Protein AF-A0A225WE21-F1 (afdb_monomer_lite)

pLDDT: mean 71.54, std 22.04, range [28.12, 95.38]

InterPro domains:
  IPR009769 Protein ENHANCED DISEASE RESISTANCE 2, C-terminal [PF07059] (87-181)
  IPR045096 Protein ENHANCED DISEASE RESISTANCE 2-like [PTHR12136] (60-180)

Foldseek 3Di:
DWDWDFDDPDPPFDDDDPDGDPPDDDDTDTDIDDPVLVVVPDDDDDDDDDDDDDPDDDPPPPPDPPPDAPQCVQLPVPDDPVVCSVDADDFQQPPWAQDPCCVPPVDTHGPHGDQWHWNDKDKDFDPDLVVLVVVVVVLVPDVSRPVVVCCVPPVQWDKDKDWAFDPDPRRMTIITITIGHGRPPPD

Organism: NCBI:txid4795

Radius of gyration: 20.53 Å; chains: 1; bounding box: 42×53×51 Å

Secondary structure (DSSP, 8-state):
----EE---STT---BTTB---SS-----EEPPPHHHHHTTS-----PPP----------------PPPTTTT-TT--S-HHHHHTS----STT-EEE-TTHHHH--EEE--S-SSEEEEEEEEE-SSTGGGGGHHHHHHHSTT-HHHHHHHH-TT-EEEEEEEE-SSTT-EEEEEEEEEPPPP---

Sequence (187 aa):
MSSSVELCRRKSCTRLDLEWSCGLSHAMEINTVTVEDLDEYIEPDTKPEASSDVWGASITSEADTVASSEFDDAPFAVHSPEIRSMWTEPDSSDVHVRGKTYMEDQLKVPAGKTIGKLLHVDLWKFETAEERHHIAMKEETRPHSVLVYCREKFPDSRVFIVNIEMPNADNLSIVIYWLLPPAPNSQ

Structure (mmCIF, N/CA/C/O backbone):
data_AF-A0A225WE21-F1
#
_entry.id   AF-A0A225WE21-F1
#
loop_
_atom_site.group_PDB
_atom_site.id
_atom_site.type_symbol
_atom_site.label_atom_id
_atom_site.label_alt_id
_atom_site.label_comp_id
_atom_site.label_asym_id
_atom_site.label_entity_id
_atom_site.label_seq_id
_atom_site.pdbx_PDB_ins_code
_atom_site.Cartn_x
_atom_site.Cartn_y
_atom_site.Cartn_z
_atom_site.occupancy
_atom_site.B_iso_or_equiv
_atom_site.auth_seq_id
_atom_site.auth_comp_id
_atom_site.auth_asym_id
_atom_site.auth_atom_id
_atom_site.pdbx_PDB_model_num
ATOM 1 N N . MET A 1 1 ? 4.545 10.118 28.535 1.00 36.91 1 MET A N 1
ATOM 2 C CA . MET A 1 1 ? 5.892 10.524 28.071 1.00 36.91 1 MET A CA 1
ATOM 3 C C . MET A 1 1 ? 5.737 10.998 26.637 1.00 36.91 1 MET A C 1
ATOM 5 O O . MET A 1 1 ? 5.425 10.177 25.790 1.00 36.91 1 MET A O 1
ATOM 9 N N . SER A 1 2 ? 5.834 12.306 26.390 1.00 34.28 2 SER A N 1
ATOM 10 C CA . SER A 1 2 ? 5.729 12.876 25.039 1.00 34.28 2 SER A CA 1
ATOM 11 C C . SER A 1 2 ? 7.035 12.616 24.289 1.00 34.28 2 SER A C 1
ATOM 13 O O . SER A 1 2 ? 8.098 13.006 24.774 1.00 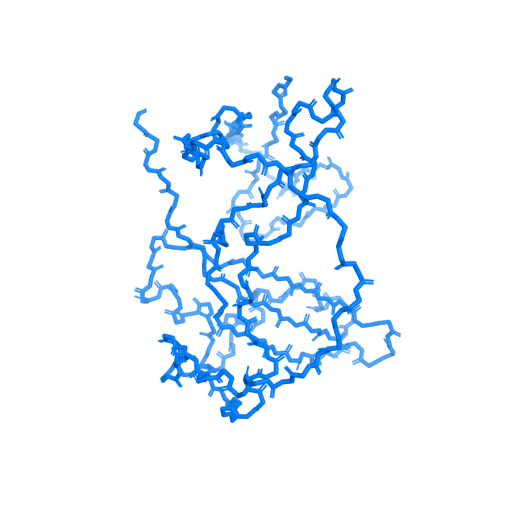34.28 2 SER A O 1
ATOM 15 N N . SER A 1 3 ? 6.977 11.917 23.154 1.00 40.25 3 SER A N 1
ATOM 16 C CA . SER A 1 3 ? 8.111 11.817 22.234 1.00 40.25 3 SER A CA 1
ATOM 17 C C . SER A 1 3 ? 7.885 12.785 21.077 1.00 40.25 3 SER A C 1
ATOM 19 O O . SER A 1 3 ? 7.127 12.497 20.153 1.00 40.25 3 SER A O 1
ATOM 21 N N . SER A 1 4 ? 8.533 13.944 21.130 1.00 39.69 4 SER A N 1
ATOM 22 C CA . SER A 1 4 ? 8.581 14.883 20.012 1.00 39.69 4 SER A CA 1
ATOM 23 C C . SER A 1 4 ? 9.584 14.382 18.973 1.00 39.69 4 SER A C 1
ATOM 25 O O . SER A 1 4 ? 10.764 14.222 19.289 1.00 39.69 4 SER A O 1
ATOM 27 N N . VAL A 1 5 ? 9.131 14.139 17.743 1.00 49.62 5 VAL A N 1
ATOM 28 C CA . VAL A 1 5 ? 10.009 13.822 16.609 1.00 49.62 5 VAL A CA 1
ATOM 29 C C . VAL A 1 5 ? 9.910 14.960 15.606 1.00 49.62 5 VAL A C 1
ATOM 31 O O . VAL A 1 5 ? 8.837 15.242 15.077 1.00 49.62 5 VAL A O 1
ATOM 34 N N . GLU A 1 6 ? 11.030 15.624 15.343 1.00 43.19 6 GLU A N 1
ATOM 35 C CA . GLU A 1 6 ? 11.093 16.681 14.340 1.00 43.19 6 GLU A CA 1
ATOM 36 C C . GLU A 1 6 ? 11.097 16.058 12.937 1.00 43.19 6 GLU A C 1
ATOM 38 O O . GLU A 1 6 ? 12.008 15.316 12.568 1.00 43.19 6 GLU A O 1
ATOM 43 N N . LEU A 1 7 ? 10.047 16.324 12.157 1.00 49.75 7 LEU A N 1
ATOM 44 C CA . LEU A 1 7 ? 9.828 15.725 10.839 1.00 49.75 7 LEU A CA 1
ATOM 45 C C . LEU A 1 7 ? 10.030 16.770 9.738 1.00 49.75 7 LEU A C 1
ATOM 47 O O . LEU A 1 7 ? 9.295 17.754 9.653 1.00 49.75 7 LEU A O 1
ATOM 51 N N . CYS A 1 8 ? 10.988 16.535 8.839 1.00 49.03 8 CYS A N 1
ATOM 52 C CA . CYS A 1 8 ? 11.200 17.393 7.673 1.00 49.03 8 CYS A CA 1
ATOM 53 C C . CYS A 1 8 ? 10.268 16.978 6.517 1.00 49.03 8 CYS A C 1
ATOM 55 O O . CYS A 1 8 ? 10.362 15.867 6.002 1.00 49.03 8 CYS A O 1
ATOM 57 N N . ARG A 1 9 ? 9.375 17.877 6.070 1.00 54.66 9 ARG A N 1
ATOM 58 C CA . ARG A 1 9 ? 8.343 17.601 5.041 1.00 54.66 9 ARG A CA 1
ATOM 59 C C . ARG A 1 9 ? 8.803 17.752 3.578 1.00 54.66 9 ARG A C 1
ATOM 61 O O . ARG A 1 9 ? 7.965 17.807 2.678 1.00 54.66 9 ARG A O 1
ATOM 68 N N . ARG A 1 10 ? 10.105 17.854 3.289 1.00 51.31 10 ARG A N 1
ATOM 69 C CA . ARG A 1 10 ? 10.584 17.972 1.896 1.00 51.31 10 ARG A CA 1
ATOM 70 C C . ARG A 1 10 ? 10.813 16.608 1.248 1.00 51.31 10 ARG A C 1
ATOM 72 O O . ARG A 1 10 ? 11.333 15.690 1.869 1.00 51.31 10 ARG A O 1
ATOM 79 N N . LYS A 1 11 ? 10.507 16.539 -0.053 1.00 50.38 11 LYS A N 1
ATOM 80 C CA . LYS A 1 11 ? 10.577 15.353 -0.931 1.00 50.38 11 LYS A CA 1
ATOM 81 C C . LYS A 1 11 ? 11.967 14.695 -1.055 1.00 50.38 11 LYS A C 1
ATOM 83 O O . LYS A 1 11 ? 12.080 13.672 -1.712 1.00 50.38 11 LYS A O 1
ATOM 88 N N . SER A 1 12 ? 13.012 15.277 -0.463 1.00 47.31 12 SER A N 1
ATOM 89 C CA . SER A 1 12 ? 14.409 14.829 -0.562 1.00 47.31 12 SER A CA 1
ATOM 90 C C . SER A 1 12 ? 15.020 14.386 0.773 1.00 47.31 12 SER A C 1
ATOM 92 O O . SER A 1 12 ? 16.231 14.203 0.845 1.00 47.31 12 SER A O 1
ATOM 94 N N . CYS A 1 13 ? 14.232 14.274 1.849 1.00 49.50 13 CYS A N 1
ATOM 95 C CA . CYS A 1 13 ? 14.758 13.851 3.146 1.00 49.50 13 CYS A CA 1
ATOM 96 C C . CYS A 1 13 ? 14.811 12.321 3.239 1.00 49.50 13 CYS A C 1
ATOM 98 O O . CYS A 1 13 ? 13.784 11.665 3.393 1.00 49.50 13 CYS A O 1
ATOM 100 N N . THR A 1 14 ? 16.016 11.759 3.180 1.00 50.22 14 THR A N 1
ATOM 101 C CA . THR A 1 14 ? 16.295 10.367 3.549 1.00 50.22 14 THR A CA 1
ATOM 102 C C . THR A 1 14 ? 16.849 10.320 4.967 1.00 50.22 14 THR A C 1
ATOM 104 O O . THR A 1 14 ? 17.736 11.098 5.314 1.00 50.22 14 THR A O 1
ATOM 107 N N . ARG A 1 15 ? 16.343 9.398 5.790 1.00 42.62 15 ARG A N 1
ATOM 108 C CA . ARG A 1 15 ? 16.865 9.133 7.135 1.00 42.62 15 ARG A CA 1
ATOM 109 C C . ARG A 1 15 ? 18.229 8.453 7.011 1.00 42.62 15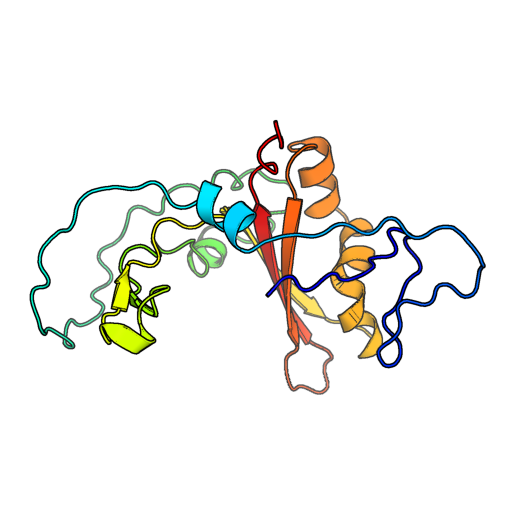 ARG A C 1
ATOM 111 O O . ARG A 1 15 ? 18.289 7.246 6.801 1.00 42.62 15 ARG A O 1
ATOM 118 N N . LEU A 1 16 ? 19.299 9.226 7.143 1.00 43.72 16 LEU A N 1
ATOM 119 C CA . LEU A 1 16 ? 20.644 8.703 7.350 1.00 43.72 16 LEU A CA 1
ATOM 120 C C . LEU A 1 16 ? 20.978 8.881 8.834 1.00 43.72 16 LEU A C 1
ATOM 122 O O . LEU A 1 16 ? 20.965 9.992 9.349 1.00 43.72 16 LEU A O 1
ATOM 126 N N . ASP A 1 17 ? 21.178 7.759 9.521 1.00 43.28 17 ASP A N 1
ATOM 127 C CA . ASP A 1 17 ? 21.849 7.657 10.820 1.00 43.28 17 ASP A CA 1
ATOM 128 C C . ASP A 1 17 ? 21.366 8.610 11.929 1.00 43.28 17 ASP A C 1
ATOM 130 O O . ASP A 1 17 ? 22.119 9.405 12.478 1.00 43.28 17 ASP A O 1
ATOM 134 N N . LEU A 1 18 ? 20.097 8.439 12.322 1.00 45.53 18 LEU A N 1
ATOM 135 C CA . LEU A 1 18 ? 19.482 9.001 13.541 1.00 45.53 18 LEU A CA 1
ATOM 136 C C . LEU A 1 18 ? 19.263 10.526 13.590 1.00 45.53 18 LEU A C 1
ATOM 138 O O . LEU A 1 18 ? 18.670 10.988 14.561 1.00 45.53 18 LEU A O 1
ATOM 142 N N . GLU A 1 19 ? 19.573 11.282 12.535 1.00 48.50 19 GLU A N 1
ATOM 143 C CA . GLU A 1 19 ? 19.219 12.706 12.436 1.00 48.50 19 GLU A CA 1
ATOM 144 C C . GLU A 1 19 ? 18.474 13.022 11.126 1.00 48.50 19 GLU A C 1
ATOM 146 O O . GLU A 1 19 ? 18.868 12.619 10.030 1.00 48.50 19 GLU A O 1
ATOM 151 N N . TRP A 1 20 ? 17.357 13.752 11.225 1.00 48.34 20 TRP A N 1
ATOM 152 C CA . TRP A 1 20 ? 16.617 14.246 10.060 1.00 48.34 20 TRP A CA 1
ATOM 153 C C . TRP A 1 20 ? 17.356 15.450 9.475 1.00 48.34 20 TRP A C 1
ATOM 155 O O . TRP A 1 20 ? 17.125 16.588 9.870 1.00 48.34 20 TRP A O 1
ATOM 165 N N . SER A 1 21 ? 18.254 15.208 8.524 1.00 49.78 21 SER A N 1
ATOM 166 C CA . SER A 1 21 ? 19.031 16.264 7.876 1.00 49.78 21 SER A CA 1
ATOM 167 C C . SER A 1 21 ? 18.680 16.380 6.394 1.00 49.78 21 SER A C 1
ATOM 169 O O . SER A 1 21 ? 18.758 15.414 5.641 1.00 49.78 21 SER A O 1
ATOM 171 N N . CYS A 1 22 ? 18.318 17.592 5.960 1.00 53.09 22 CYS A N 1
ATOM 172 C CA . CYS A 1 22 ? 18.269 17.973 4.541 1.00 53.09 22 CYS A CA 1
ATOM 173 C C . CYS A 1 22 ? 19.460 18.864 4.129 1.0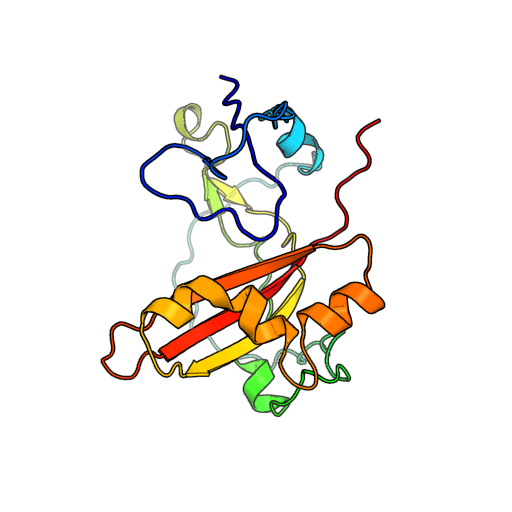0 53.09 22 CYS A C 1
ATOM 175 O O . CYS A 1 22 ? 19.448 19.447 3.046 1.00 53.09 22 CYS A O 1
ATOM 177 N N . GLY A 1 23 ? 20.469 19.011 5.001 1.00 53.12 23 GLY A N 1
ATOM 178 C CA . GLY A 1 23 ? 21.687 19.785 4.731 1.00 53.12 23 GLY A CA 1
ATOM 179 C C . GLY A 1 23 ? 21.526 21.312 4.627 1.00 53.12 23 GLY A C 1
ATOM 180 O O . GLY A 1 23 ? 22.465 21.978 4.202 1.00 53.12 23 GLY A O 1
ATOM 181 N N . LEU A 1 24 ? 20.377 21.893 4.998 1.00 47.78 24 LEU A N 1
ATOM 182 C CA . LEU A 1 24 ? 20.106 23.339 4.905 1.00 47.78 24 LEU A CA 1
ATOM 183 C C . LEU A 1 24 ? 19.495 23.891 6.205 1.00 47.78 24 LEU A C 1
ATOM 185 O O . LEU A 1 24 ? 18.532 23.325 6.724 1.00 47.78 24 LEU A O 1
ATOM 189 N N . SER A 1 25 ? 19.993 25.032 6.699 1.00 45.38 25 SER A N 1
ATOM 190 C CA . SER A 1 25 ? 19.481 25.682 7.916 1.00 45.38 25 SER A CA 1
ATOM 191 C C . SER A 1 25 ? 18.115 26.334 7.672 1.00 45.38 25 SER A C 1
ATOM 193 O O . SER A 1 25 ? 18.026 27.375 7.018 1.00 45.38 25 SER A O 1
ATOM 195 N N . HIS A 1 26 ? 17.051 25.736 8.204 1.00 53.81 26 HIS A N 1
ATOM 196 C CA . HIS A 1 26 ? 15.703 26.306 8.238 1.00 53.81 26 HIS A CA 1
ATOM 197 C C . HIS A 1 26 ? 14.976 25.873 9.519 1.00 53.81 26 HIS A C 1
ATOM 199 O O . HIS A 1 26 ? 15.379 24.905 10.159 1.00 53.81 26 HIS A O 1
ATOM 205 N N . ALA A 1 27 ? 13.935 26.614 9.907 1.00 46.16 27 ALA A N 1
ATOM 206 C CA . ALA A 1 27 ? 13.157 26.317 11.106 1.00 46.16 27 ALA A CA 1
ATOM 207 C C . ALA A 1 27 ? 12.345 25.026 10.912 1.00 46.16 27 ALA A C 1
ATOM 209 O O . ALA A 1 27 ? 11.574 24.914 9.958 1.00 46.16 27 ALA A O 1
ATOM 210 N N . MET A 1 28 ? 12.551 24.058 11.805 1.00 44.84 28 MET A N 1
ATOM 211 C CA . MET A 1 28 ? 11.799 22.807 11.858 1.00 44.84 28 MET A CA 1
ATOM 212 C C . MET A 1 28 ? 10.513 23.038 12.659 1.00 44.84 28 MET A C 1
ATOM 214 O O . MET A 1 28 ? 10.554 23.591 13.756 1.00 44.84 28 MET A O 1
ATOM 218 N N . GLU A 1 29 ? 9.366 22.645 12.107 1.00 49.88 29 GLU A N 1
ATOM 219 C CA . GLU A 1 29 ? 8.102 22.649 12.848 1.00 49.88 29 GLU A CA 1
ATOM 220 C C . GLU A 1 29 ? 7.982 21.348 13.645 1.00 49.88 29 GLU A C 1
ATOM 222 O O . GLU A 1 29 ? 7.913 20.249 13.086 1.00 49.88 29 GLU A O 1
ATOM 227 N N . ILE A 1 30 ? 7.976 21.484 14.969 1.00 44.12 30 ILE A N 1
ATOM 228 C CA . ILE A 1 30 ? 7.829 20.380 15.914 1.00 44.12 30 ILE A CA 1
ATOM 229 C C . ILE A 1 30 ? 6.339 20.051 16.009 1.00 44.12 30 ILE A C 1
ATOM 231 O O . ILE A 1 30 ? 5.576 20.813 16.595 1.00 44.12 30 ILE A O 1
ATOM 235 N N . ASN A 1 31 ? 5.927 18.911 15.455 1.00 46.22 31 ASN A N 1
ATOM 236 C CA . ASN A 1 31 ? 4.598 18.359 15.706 1.00 46.22 31 ASN A CA 1
ATOM 237 C C . ASN A 1 31 ? 4.711 17.267 16.770 1.00 46.22 31 ASN A C 1
ATOM 239 O O . ASN A 1 31 ? 5.396 16.262 16.577 1.00 46.22 31 ASN A O 1
ATOM 243 N N . THR A 1 32 ? 4.046 17.471 17.900 1.00 44.53 32 THR A N 1
ATOM 244 C CA . THR A 1 32 ? 3.896 16.468 18.954 1.00 44.53 32 THR A CA 1
ATOM 245 C C . THR A 1 32 ? 2.594 15.717 18.732 1.00 44.53 32 THR A C 1
ATOM 247 O O . THR A 1 32 ? 1.542 16.339 18.764 1.00 44.53 32 THR A O 1
ATOM 250 N N . VAL A 1 33 ? 2.676 14.404 18.514 1.00 40.19 33 VAL A N 1
ATOM 251 C CA . VAL A 1 33 ? 1.522 13.499 18.605 1.00 40.19 33 VAL A CA 1
ATOM 252 C C . VAL A 1 33 ? 1.567 12.889 19.998 1.00 40.19 33 VAL A C 1
ATOM 254 O O . VAL A 1 33 ? 2.566 12.249 20.349 1.00 40.19 33 VAL A O 1
ATOM 257 N N . THR A 1 34 ? 0.551 13.133 20.818 1.00 45.88 34 THR A N 1
ATOM 258 C CA . THR A 1 34 ? 0.466 12.541 22.154 1.00 45.88 34 THR A CA 1
ATOM 259 C C . THR A 1 34 ? -0.343 11.248 22.120 1.00 45.88 34 THR A C 1
ATOM 261 O O . THR A 1 34 ? -1.023 10.922 21.150 1.00 45.88 34 THR A O 1
ATOM 264 N N . VAL A 1 35 ? -0.238 10.460 23.191 1.00 49.72 35 VAL A N 1
ATOM 265 C CA . VAL A 1 35 ? -1.073 9.262 23.361 1.00 49.72 35 VAL A CA 1
ATOM 266 C C . VAL A 1 35 ? -2.552 9.653 23.461 1.00 49.72 35 VAL A C 1
ATOM 268 O O . VAL A 1 35 ? -3.401 8.874 23.056 1.00 49.72 35 VAL A O 1
ATOM 271 N N . GLU A 1 36 ? -2.863 10.871 23.917 1.00 53.25 36 GLU A N 1
ATOM 272 C CA . GLU A 1 36 ? -4.239 11.371 23.971 1.00 53.25 36 GLU A CA 1
ATOM 273 C C . GLU A 1 36 ? -4.843 11.579 22.567 1.00 53.25 36 GLU A C 1
ATOM 275 O O . GLU A 1 36 ? -6.025 11.306 22.380 1.00 53.25 36 GLU A O 1
ATOM 280 N N . ASP A 1 37 ? -4.037 11.944 21.561 1.00 52.06 37 ASP A N 1
ATOM 281 C CA . ASP A 1 37 ? -4.492 12.104 20.164 1.00 52.06 37 ASP A CA 1
ATOM 282 C C . ASP A 1 37 ? -4.875 10.762 19.501 1.00 52.06 37 ASP A C 1
ATOM 284 O O . ASP A 1 37 ? -5.621 10.716 18.523 1.00 52.06 37 ASP A O 1
ATOM 288 N N . LEU A 1 38 ? -4.350 9.644 20.016 1.00 50.78 38 LEU A N 1
ATOM 289 C CA . LEU A 1 38 ? -4.712 8.289 19.577 1.00 50.78 38 LEU A CA 1
ATOM 290 C C . LEU A 1 38 ? -5.998 7.790 20.252 1.00 50.78 38 LEU A C 1
ATOM 292 O O . LEU A 1 38 ? -6.652 6.883 19.736 1.00 50.78 38 LEU A O 1
ATOM 296 N N . ASP A 1 39 ? -6.362 8.380 21.390 1.00 49.81 39 ASP A N 1
ATOM 297 C CA . ASP A 1 39 ? -7.508 7.976 22.204 1.00 49.81 39 ASP A CA 1
ATOM 298 C C . ASP A 1 39 ? -8.832 8.508 21.647 1.00 49.81 39 ASP A C 1
ATOM 300 O O . ASP A 1 39 ? -9.872 7.902 21.893 1.00 49.81 39 ASP A O 1
ATOM 304 N N . GLU A 1 40 ? -8.786 9.562 20.825 1.00 56.25 40 GLU A N 1
ATOM 305 C CA . GLU A 1 40 ? -9.937 10.105 20.086 1.00 56.25 40 GLU A CA 1
ATOM 306 C C . GLU A 1 40 ? -10.576 9.071 19.136 1.00 56.25 40 GLU A C 1
ATOM 308 O O . GLU A 1 40 ? -11.770 9.134 18.856 1.00 56.25 40 GLU A O 1
ATOM 313 N N . TYR A 1 41 ? -9.812 8.074 18.681 1.00 51.22 41 TYR A N 1
ATOM 314 C CA . TYR A 1 41 ? -10.287 7.045 17.747 1.00 51.22 41 TYR A CA 1
ATOM 315 C C . TYR A 1 41 ? -10.888 5.807 18.414 1.00 51.22 41 TYR A C 1
ATOM 317 O O . TYR A 1 41 ? -11.369 4.908 17.721 1.00 51.22 41 TYR A O 1
ATOM 325 N N . ILE A 1 42 ? -10.828 5.714 19.742 1.00 49.06 42 ILE A N 1
ATOM 326 C CA . ILE A 1 42 ? -11.374 4.577 20.478 1.00 49.06 42 ILE A CA 1
ATOM 327 C C . ILE A 1 42 ? -12.742 5.004 21.001 1.00 49.06 42 ILE A C 1
ATOM 329 O O . ILE A 1 42 ? -12.843 5.632 22.054 1.00 49.06 42 ILE A O 1
ATOM 333 N N . GLU A 1 43 ? -13.804 4.671 20.261 1.00 51.44 43 GLU A N 1
ATOM 334 C CA . GLU A 1 43 ? -15.158 4.864 20.777 1.00 51.44 43 GLU A CA 1
ATOM 335 C C . GLU A 1 43 ? -15.344 4.047 22.068 1.00 51.44 43 GLU A C 1
ATOM 337 O O . GLU A 1 43 ? -14.964 2.870 22.125 1.00 51.44 43 GLU A O 1
ATOM 342 N N . PRO A 1 44 ? -15.908 4.644 23.130 1.00 49.12 44 PRO A N 1
ATOM 343 C CA . PRO A 1 44 ? -16.179 3.915 24.349 1.00 49.12 44 PRO A CA 1
ATOM 344 C C . PRO A 1 44 ? -17.499 3.175 24.174 1.00 49.12 44 PRO A C 1
ATOM 346 O O . PRO A 1 44 ? -18.545 3.796 24.338 1.00 49.12 44 PRO A O 1
ATOM 349 N N . ASP A 1 45 ? -17.491 1.858 23.927 1.00 49.28 45 ASP A N 1
ATOM 350 C CA . ASP A 1 45 ? -18.681 1.110 24.328 1.00 49.28 45 ASP A CA 1
ATOM 351 C C . ASP A 1 45 ? -18.547 -0.350 24.788 1.00 49.28 45 ASP A C 1
ATOM 353 O O . ASP A 1 45 ? -17.785 -1.169 24.280 1.00 49.28 45 ASP A O 1
ATOM 357 N N . THR A 1 46 ? -19.339 -0.562 25.845 1.00 40.84 46 THR A N 1
ATOM 358 C CA . THR A 1 46 ? -19.906 -1.750 26.495 1.00 40.84 46 THR A CA 1
ATOM 359 C C . THR A 1 46 ? -19.203 -3.111 26.361 1.00 40.84 46 THR A C 1
ATOM 361 O O . THR A 1 46 ? -19.317 -3.821 25.370 1.00 40.84 46 THR A O 1
ATOM 364 N N . LYS A 1 47 ? -18.594 -3.542 27.481 1.00 40.03 47 LYS A N 1
ATOM 365 C CA . LYS A 1 47 ? -18.147 -4.919 27.771 1.00 40.03 47 LYS A CA 1
ATOM 366 C C . LYS A 1 47 ? -19.189 -5.979 27.367 1.00 40.03 47 LYS A C 1
ATOM 368 O O . LYS A 1 47 ? -20.259 -6.008 27.980 1.00 40.03 47 LYS A O 1
ATOM 373 N N . PRO A 1 48 ? -18.812 -6.970 26.546 1.00 38.22 48 PRO A N 1
ATOM 374 C CA . PRO A 1 48 ? -19.312 -8.327 26.670 1.00 38.22 48 PRO A CA 1
ATOM 375 C C . PRO A 1 48 ? -18.328 -9.153 27.510 1.00 38.22 48 PRO A C 1
ATOM 377 O O . PRO A 1 48 ? -17.108 -9.059 27.369 1.00 38.22 48 PRO A O 1
ATOM 380 N N . GLU A 1 49 ? -18.875 -9.937 28.433 1.00 33.66 49 GLU A N 1
ATOM 381 C CA . GLU A 1 49 ? -18.132 -10.881 29.262 1.00 33.66 49 GLU A CA 1
ATOM 382 C C . GLU A 1 49 ? -17.461 -11.965 28.404 1.00 33.66 49 GLU A C 1
ATOM 384 O O . GLU A 1 49 ? -18.048 -12.507 27.468 1.00 33.66 49 GLU A O 1
ATOM 389 N N . ALA A 1 50 ? -16.209 -12.272 28.741 1.00 35.47 50 ALA A N 1
ATOM 390 C CA . ALA A 1 50 ? -15.391 -13.265 28.064 1.00 35.47 50 ALA A CA 1
ATOM 391 C C . ALA A 1 50 ? -15.916 -14.690 28.312 1.00 35.47 50 ALA A C 1
ATOM 393 O O . ALA A 1 50 ? -16.015 -15.130 29.458 1.00 35.47 50 ALA A O 1
ATOM 394 N N . SER A 1 51 ? -16.173 -15.432 27.233 1.00 31.47 51 SER A N 1
ATOM 395 C CA . SER A 1 51 ? -16.331 -16.890 27.252 1.00 31.47 51 SER A CA 1
ATOM 396 C C . SER A 1 51 ? -15.076 -17.536 26.674 1.00 31.47 51 SER A C 1
ATOM 398 O O . SER A 1 51 ? -14.597 -17.128 25.616 1.00 31.47 51 SER A O 1
ATOM 400 N N . SER A 1 52 ? -14.540 -18.530 27.381 1.00 36.81 52 SER A N 1
ATOM 401 C CA . SER A 1 52 ? -13.295 -19.213 27.042 1.00 36.81 52 SER A CA 1
ATOM 402 C C . SER A 1 52 ? -13.474 -20.323 25.996 1.00 36.81 52 SER A C 1
ATOM 404 O O . SER A 1 52 ? -14.528 -20.945 25.890 1.00 36.81 52 SER A O 1
ATOM 406 N N . ASP A 1 53 ? -12.377 -20.561 25.273 1.00 36.34 53 ASP A N 1
ATOM 407 C CA . ASP A 1 53 ? -11.938 -21.824 24.665 1.00 36.34 53 ASP A CA 1
ATOM 408 C C . ASP A 1 53 ? -12.780 -22.493 23.567 1.00 36.34 53 ASP A C 1
ATOM 410 O O . ASP A 1 53 ? -13.533 -23.417 23.848 1.00 36.34 53 ASP A O 1
ATOM 414 N N . VAL A 1 54 ? -12.472 -22.199 22.291 1.00 33.00 54 VAL A N 1
ATOM 415 C CA . VAL A 1 54 ? -12.503 -23.205 21.202 1.00 33.00 54 VAL A CA 1
ATOM 416 C C . VAL A 1 54 ? -11.431 -22.889 20.139 1.00 33.00 54 VAL A C 1
ATOM 418 O O . VAL A 1 54 ? -11.699 -22.238 19.135 1.00 33.00 54 VAL A O 1
ATOM 421 N N . TRP A 1 55 ? -10.198 -23.379 20.315 1.00 37.03 55 TRP A N 1
ATOM 422 C CA . TRP A 1 55 ? -9.244 -23.515 19.199 1.00 37.03 55 TRP A CA 1
ATOM 423 C C . TRP A 1 55 ? -9.432 -24.891 18.565 1.00 37.03 55 TRP A C 1
ATOM 425 O O . TRP A 1 55 ? -8.806 -25.869 18.969 1.00 37.03 55 TRP A O 1
ATOM 435 N N . GLY A 1 56 ? -10.344 -24.976 17.599 1.00 39.75 56 GLY A N 1
ATOM 436 C CA . GLY A 1 56 ? -10.642 -26.239 16.931 1.00 39.75 56 GLY A CA 1
ATOM 437 C C . GLY A 1 56 ? -11.852 -26.189 16.009 1.00 39.75 56 GLY A C 1
ATOM 438 O O . GLY A 1 56 ? -12.699 -27.070 16.094 1.00 39.75 56 GLY A O 1
ATOM 439 N N . ALA A 1 57 ? -11.948 -25.186 15.135 1.00 31.05 57 ALA A N 1
ATOM 440 C CA . ALA A 1 57 ? -12.893 -25.218 14.025 1.00 31.05 57 ALA A CA 1
ATOM 441 C C . ALA A 1 57 ? -12.116 -25.232 12.705 1.00 31.05 57 ALA A C 1
ATOM 443 O O . ALA A 1 57 ? -11.339 -24.332 12.394 1.00 31.05 57 ALA A O 1
ATOM 444 N N . SER A 1 58 ? -12.293 -26.330 11.974 1.00 28.92 58 SER A N 1
ATOM 445 C CA . SER A 1 58 ? -11.863 -26.510 10.594 1.00 28.92 58 SER A CA 1
ATOM 446 C C . SER A 1 58 ? -12.385 -25.347 9.751 1.00 28.92 58 SER A C 1
ATOM 448 O O . SER A 1 58 ? -13.582 -25.066 9.791 1.00 28.92 58 SER A O 1
ATOM 450 N N . ILE A 1 59 ? -11.493 -24.695 8.994 1.00 38.41 59 ILE A N 1
ATOM 451 C CA . ILE A 1 59 ? -11.852 -23.725 7.953 1.00 38.41 59 ILE A CA 1
ATOM 452 C C . ILE A 1 59 ? -12.628 -24.502 6.887 1.00 38.41 59 ILE A C 1
ATOM 454 O O . ILE A 1 59 ? -12.071 -25.037 5.931 1.00 38.41 59 ILE A O 1
ATOM 458 N N . THR A 1 60 ? -13.926 -24.642 7.115 1.00 28.12 60 THR A N 1
ATOM 459 C CA . THR A 1 60 ? -14.888 -24.964 6.078 1.00 28.12 60 THR A CA 1
ATOM 460 C C . THR A 1 60 ? -15.221 -23.622 5.464 1.00 28.12 60 THR A C 1
ATOM 462 O O . THR A 1 60 ? -15.834 -22.774 6.101 1.00 28.12 60 THR A O 1
ATOM 465 N N . SER A 1 61 ? -14.696 -23.397 4.262 1.00 38.09 61 SER A N 1
ATOM 466 C CA . SER A 1 61 ? -15.030 -22.249 3.433 1.00 38.09 61 SER A CA 1
ATOM 467 C C . SER A 1 61 ? -16.500 -22.363 3.046 1.00 38.09 61 SER A C 1
ATOM 469 O O . SER A 1 61 ? -16.841 -22.906 1.994 1.00 38.09 61 SER A O 1
ATOM 471 N N . GLU A 1 62 ? -17.385 -21.910 3.930 1.00 31.91 62 GLU A N 1
ATOM 472 C CA . GLU A 1 62 ? -18.686 -21.442 3.491 1.00 31.91 62 GLU A CA 1
ATOM 473 C C . GLU A 1 62 ? -18.416 -20.313 2.500 1.00 31.91 62 GLU A C 1
ATOM 475 O O . GLU A 1 62 ? -17.528 -19.484 2.702 1.00 31.91 62 GLU A O 1
ATOM 480 N N . ALA A 1 63 ? -19.077 -20.387 1.349 1.00 38.62 63 ALA A N 1
ATOM 481 C CA . ALA A 1 63 ? -18.938 -19.405 0.295 1.00 38.62 63 ALA A CA 1
ATOM 482 C C . ALA A 1 63 ? -19.508 -18.081 0.806 1.00 38.62 63 ALA A C 1
ATOM 484 O O . ALA A 1 63 ? -20.682 -17.782 0.589 1.00 38.62 63 ALA A O 1
ATOM 485 N N . ASP A 1 64 ? -18.672 -17.312 1.499 1.00 38.09 64 ASP A N 1
ATOM 486 C CA . ASP A 1 64 ? -18.915 -15.907 1.744 1.00 38.09 64 ASP A CA 1
ATOM 487 C C . ASP A 1 64 ? -19.143 -15.278 0.377 1.00 38.09 64 ASP A C 1
ATOM 489 O O . ASP A 1 64 ? -18.282 -15.299 -0.509 1.00 38.09 64 ASP A O 1
ATOM 493 N N . THR A 1 65 ? -20.358 -14.778 0.180 1.00 43.34 65 THR A N 1
ATOM 494 C CA . THR A 1 65 ? -20.669 -13.793 -0.846 1.00 43.34 65 THR A CA 1
ATOM 495 C C . THR A 1 65 ? -19.572 -12.743 -0.800 1.00 43.34 65 THR A C 1
ATOM 497 O O . THR A 1 65 ? -19.558 -11.919 0.110 1.00 43.34 65 THR A O 1
ATOM 500 N N . VAL A 1 66 ? -18.630 -12.829 -1.744 1.00 50.00 66 VAL A N 1
ATOM 501 C CA . VAL A 1 66 ? -17.494 -11.918 -1.855 1.00 50.00 66 VAL A CA 1
ATOM 502 C C . VAL A 1 66 ? -18.086 -10.522 -1.926 1.00 50.00 66 VAL A C 1
ATOM 504 O O . VAL A 1 66 ? -18.736 -10.168 -2.913 1.00 50.00 66 VAL A O 1
ATOM 507 N N . ALA A 1 67 ? -17.961 -9.768 -0.836 1.00 55.50 67 ALA A N 1
ATOM 508 C CA . ALA A 1 67 ? -18.402 -8.391 -0.807 1.00 55.50 67 ALA A CA 1
ATOM 509 C C . ALA A 1 67 ? -17.651 -7.671 -1.930 1.00 55.50 67 ALA A C 1
ATOM 511 O O . ALA A 1 67 ? -16.420 -7.700 -1.970 1.00 55.50 67 ALA A O 1
ATOM 512 N N . SER A 1 68 ? -18.394 -7.099 -2.881 1.00 59.09 68 SER A N 1
ATOM 513 C CA . SER A 1 68 ? -17.802 -6.289 -3.945 1.00 59.09 68 SER A CA 1
ATOM 514 C C . SER A 1 68 ? -16.972 -5.190 -3.291 1.00 59.09 68 SER A C 1
ATOM 516 O O . SER A 1 68 ? -17.463 -4.470 -2.416 1.00 59.09 68 SER A O 1
ATOM 518 N N . SER A 1 69 ? -15.696 -5.116 -3.663 1.00 68.56 69 SER A N 1
ATOM 519 C CA . SER A 1 69 ? -14.818 -4.072 -3.160 1.00 68.56 69 SER A CA 1
ATOM 520 C C . SER A 1 69 ? -15.220 -2.757 -3.813 1.00 68.56 69 SER A C 1
ATOM 522 O O . SER A 1 69 ? -15.462 -2.690 -5.017 1.00 68.56 69 SER A O 1
ATOM 524 N N . GLU A 1 70 ? -15.230 -1.675 -3.037 1.00 73.19 70 GLU A N 1
ATOM 525 C CA . GLU A 1 70 ? -15.496 -0.317 -3.534 1.00 73.19 70 GLU A CA 1
ATOM 526 C C . GLU A 1 70 ? -14.529 0.101 -4.663 1.00 73.19 70 GLU A C 1
ATOM 528 O O . GLU A 1 70 ? -14.798 1.032 -5.422 1.00 73.19 70 GLU A O 1
ATOM 533 N N . PHE A 1 71 ? -13.408 -0.610 -4.799 1.00 82.75 71 PHE A N 1
ATOM 534 C CA . PHE A 1 71 ? -12.362 -0.346 -5.779 1.00 82.75 71 PHE A CA 1
ATOM 535 C C . PHE A 1 71 ? -12.371 -1.322 -6.963 1.00 82.75 71 PHE A C 1
ATOM 537 O O . PHE A 1 71 ? -11.395 -1.365 -7.711 1.00 82.75 71 PHE A O 1
ATOM 544 N N . ASP A 1 72 ? -13.453 -2.084 -7.165 1.00 80.44 72 ASP A N 1
ATOM 545 C CA . ASP A 1 72 ? -13.543 -3.073 -8.245 1.00 80.44 72 ASP A CA 1
ATOM 546 C C . ASP A 1 72 ? -13.394 -2.475 -9.652 1.00 80.44 72 ASP A C 1
ATOM 548 O O . ASP A 1 72 ? -12.802 -3.110 -10.524 1.00 80.44 72 ASP A O 1
ATOM 552 N N . ASP A 1 73 ? -13.848 -1.234 -9.837 1.00 84.31 73 ASP A N 1
ATOM 553 C CA . ASP A 1 73 ? -13.778 -0.494 -11.103 1.00 84.31 73 ASP A CA 1
ATOM 554 C C . ASP A 1 73 ? -12.588 0.484 -11.172 1.00 84.31 73 ASP A C 1
ATOM 556 O O . ASP A 1 73 ? -12.481 1.297 -12.097 1.00 84.31 73 ASP A O 1
ATOM 560 N N . ALA A 1 74 ? -11.700 0.473 -10.172 1.00 86.94 74 ALA A N 1
ATOM 561 C CA . ALA A 1 74 ? -10.572 1.393 -10.135 1.00 86.94 74 ALA A CA 1
ATOM 562 C C . ALA A 1 74 ? -9.556 1.065 -11.249 1.00 86.94 74 ALA A C 1
ATOM 564 O O . ALA A 1 74 ? -9.312 -0.102 -11.550 1.00 86.94 74 ALA A O 1
ATOM 565 N N . PRO A 1 75 ? -8.877 2.069 -11.834 1.00 86.94 75 PRO A N 1
ATOM 566 C CA . PRO A 1 75 ? -7.949 1.843 -12.944 1.00 86.94 75 PRO A CA 1
ATOM 567 C C . PRO A 1 75 ? -6.735 0.976 -12.559 1.00 86.94 75 PRO A C 1
ATOM 569 O O . PRO A 1 75 ? -6.114 0.376 -13.433 1.00 86.94 75 PRO A O 1
ATOM 572 N N . PHE A 1 76 ? -6.400 0.897 -11.267 1.00 87.00 76 PHE A N 1
ATOM 573 C CA . PHE A 1 76 ? -5.344 0.030 -10.733 1.00 87.00 76 PHE A CA 1
ATOM 574 C C . PHE A 1 76 ? -5.809 -1.403 -10.434 1.00 87.00 76 PHE A C 1
ATOM 576 O O . PHE A 1 76 ? -4.977 -2.250 -10.113 1.00 87.00 76 PHE A O 1
ATOM 583 N N . ALA A 1 77 ? -7.106 -1.713 -10.530 1.00 84.69 77 ALA A N 1
ATOM 584 C CA . ALA A 1 77 ? -7.652 -3.049 -10.289 1.00 84.69 77 ALA A CA 1
ATOM 585 C C . ALA A 1 77 ? -7.377 -3.987 -11.483 1.00 84.69 77 ALA A C 1
ATOM 587 O O . ALA A 1 77 ? -8.278 -4.511 -12.128 1.00 84.69 77 ALA A O 1
ATOM 588 N N . VAL A 1 78 ? -6.095 -4.190 -11.792 1.00 79.62 78 VAL A N 1
ATOM 589 C CA . VAL A 1 78 ? -5.621 -4.935 -12.970 1.00 79.62 78 VAL A CA 1
ATOM 590 C C . VAL A 1 78 ? -5.767 -6.453 -12.835 1.00 79.62 78 VAL A C 1
ATOM 592 O O . VAL A 1 78 ? -5.701 -7.176 -13.829 1.00 79.62 78 VAL A O 1
ATOM 595 N N . HIS A 1 79 ? -5.940 -6.952 -11.612 1.00 80.44 79 HIS A N 1
ATOM 596 C CA . HIS A 1 79 ? -6.076 -8.378 -11.330 1.00 80.44 79 HIS A CA 1
ATOM 597 C C . HIS A 1 79 ? -7.531 -8.837 -11.425 1.00 80.44 79 HIS A C 1
ATOM 599 O O . HIS A 1 79 ? -8.459 -8.104 -11.078 1.00 80.44 79 HIS A O 1
ATOM 605 N N . SER A 1 80 ? -7.734 -10.083 -11.859 1.00 80.62 80 SER A N 1
ATOM 606 C CA . SER A 1 80 ? -9.076 -10.656 -11.953 1.00 80.62 80 SER A CA 1
ATOM 607 C C . SER A 1 80 ? -9.754 -10.709 -10.573 1.00 80.62 80 SER A C 1
ATOM 609 O O . SER A 1 80 ? -9.057 -10.761 -9.552 1.00 80.62 80 SER A O 1
ATOM 611 N N . PRO A 1 81 ? -11.098 -10.689 -10.504 1.00 78.25 81 PRO A N 1
ATOM 612 C CA . PRO A 1 81 ? -11.822 -10.807 -9.237 1.00 78.25 81 PRO A CA 1
ATOM 613 C C . PRO A 1 81 ? -11.388 -12.022 -8.405 1.00 78.25 81 PRO A C 1
ATOM 615 O O . PRO A 1 81 ? -11.282 -11.921 -7.188 1.00 78.25 81 PRO A O 1
ATOM 618 N N . GLU A 1 82 ? -11.051 -13.146 -9.046 1.00 80.31 82 GLU A N 1
ATOM 619 C CA . GLU A 1 82 ? -10.588 -14.360 -8.365 1.00 80.31 82 GLU A CA 1
ATOM 620 C C . GLU A 1 82 ? -9.242 -14.141 -7.662 1.00 80.31 82 GLU A C 1
ATOM 622 O O . GLU A 1 82 ? -9.075 -14.532 -6.510 1.00 80.31 82 GLU A O 1
ATOM 627 N N . ILE A 1 83 ? -8.285 -13.473 -8.314 1.00 78.56 83 ILE A N 1
ATOM 628 C CA . ILE A 1 83 ? -6.990 -13.150 -7.695 1.00 78.56 83 ILE A CA 1
ATOM 629 C C . ILE A 1 83 ? -7.183 -12.139 -6.564 1.00 78.56 83 ILE A C 1
ATOM 631 O O . ILE A 1 83 ? -6.563 -12.259 -5.511 1.00 78.56 83 ILE A O 1
ATOM 635 N N . ARG A 1 84 ? -8.066 -11.156 -6.756 1.00 78.69 84 ARG A N 1
ATOM 636 C CA . ARG A 1 84 ? -8.363 -10.151 -5.729 1.00 78.69 84 ARG A CA 1
ATOM 637 C C . ARG A 1 84 ? -9.063 -10.762 -4.518 1.00 78.69 84 ARG A C 1
ATOM 639 O O . ARG A 1 84 ? -8.760 -10.364 -3.405 1.00 78.69 84 ARG A O 1
ATOM 646 N N . SER A 1 85 ? -9.879 -11.800 -4.707 1.00 78.25 85 SER A N 1
ATOM 647 C CA . SER A 1 85 ? -10.501 -12.538 -3.599 1.00 78.25 85 SER A CA 1
ATOM 648 C C . SER A 1 85 ? -9.496 -13.247 -2.680 1.00 78.25 85 SER A C 1
ATOM 650 O O . SER A 1 85 ? -9.825 -13.539 -1.535 1.00 78.25 85 SER A O 1
ATOM 652 N N . MET A 1 86 ? -8.253 -13.471 -3.134 1.00 81.50 86 MET A N 1
ATOM 653 C CA . MET A 1 86 ? -7.178 -13.996 -2.276 1.00 81.50 86 MET A CA 1
ATOM 654 C C . MET A 1 86 ? -6.725 -12.987 -1.212 1.00 81.50 86 MET A C 1
ATOM 656 O O . MET A 1 86 ? -6.071 -13.372 -0.244 1.00 81.50 86 MET A O 1
ATOM 660 N N . TRP A 1 87 ? -7.066 -11.709 -1.387 1.00 78.75 87 TRP A N 1
ATOM 661 C CA . TRP A 1 87 ? -6.690 -10.613 -0.508 1.00 78.75 87 TRP A CA 1
ATOM 662 C C . TRP A 1 87 ? -7.934 -9.787 -0.194 1.00 78.75 87 TRP A C 1
ATOM 664 O O . TRP A 1 87 ? -8.269 -8.833 -0.889 1.00 78.75 87 TRP A O 1
ATOM 674 N N . THR A 1 88 ? -8.642 -10.182 0.857 1.00 71.88 88 THR A N 1
ATOM 675 C CA . THR A 1 88 ? -9.767 -9.413 1.395 1.00 71.88 88 THR A CA 1
ATOM 676 C C . THR A 1 88 ? -9.330 -8.633 2.630 1.00 71.88 88 THR A C 1
ATOM 678 O O . THR A 1 88 ? -8.278 -8.906 3.208 1.00 71.88 88 THR A O 1
ATOM 681 N N . GLU A 1 89 ? -10.133 -7.656 3.032 1.00 72.56 89 GLU A N 1
ATOM 682 C CA . GLU A 1 89 ? -10.048 -7.025 4.343 1.00 72.56 89 GLU A CA 1
ATOM 683 C C . GLU A 1 89 ? -10.811 -7.914 5.343 1.00 72.56 89 GLU A C 1
ATOM 685 O O . GLU A 1 89 ? -12.043 -7.910 5.330 1.00 72.56 89 GLU A O 1
ATOM 690 N N . PRO A 1 90 ? -10.131 -8.755 6.148 1.00 70.38 90 PRO A N 1
ATOM 691 C CA . PRO A 1 90 ? -10.812 -9.523 7.181 1.00 70.38 90 PRO A CA 1
ATOM 692 C C . PRO A 1 90 ? -11.287 -8.585 8.294 1.00 70.38 90 PRO A C 1
ATOM 694 O O . PRO A 1 90 ? -10.621 -7.591 8.598 1.00 70.38 90 PRO A O 1
ATOM 697 N N . ASP A 1 91 ? -12.400 -8.925 8.944 1.00 74.75 91 ASP A N 1
ATOM 698 C CA . ASP A 1 91 ? -12.811 -8.227 10.160 1.00 74.75 91 ASP A CA 1
ATOM 699 C C . ASP A 1 91 ? -11.751 -8.439 11.253 1.00 74.75 91 AS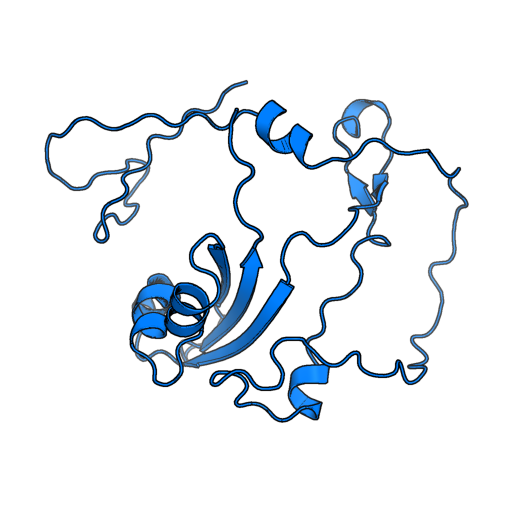P A C 1
ATOM 701 O O . ASP A 1 91 ? -11.426 -9.568 11.628 1.00 74.75 91 ASP A O 1
ATOM 705 N N . SER A 1 92 ? -11.168 -7.345 11.749 1.00 77.12 92 SER A N 1
ATOM 706 C CA . SER A 1 92 ? -10.181 -7.392 12.828 1.00 77.12 92 SER A CA 1
ATOM 707 C C . SER A 1 92 ? -10.813 -7.498 14.214 1.00 77.12 92 SER A C 1
ATOM 709 O O . SER A 1 92 ? -10.085 -7.701 15.186 1.00 77.12 92 SER A O 1
ATOM 711 N N . SER A 1 93 ? -12.139 -7.392 14.326 1.00 78.88 93 SER A N 1
ATOM 712 C CA . SER A 1 93 ? -12.848 -7.369 15.609 1.00 78.88 93 SER A CA 1
ATOM 713 C C . SER A 1 93 ? -12.650 -8.655 16.419 1.00 78.88 93 SER A C 1
ATOM 715 O O . SER A 1 93 ? -12.572 -8.597 17.643 1.00 78.88 93 SER A O 1
ATOM 717 N N . ASP A 1 94 ? -12.452 -9.799 15.761 1.00 82.44 94 ASP A N 1
ATOM 718 C CA . ASP A 1 94 ? -12.194 -11.081 16.433 1.00 82.44 94 ASP A CA 1
ATOM 719 C C . ASP A 1 94 ? -10.742 -11.231 16.926 1.00 82.44 94 ASP A C 1
ATOM 721 O O . ASP A 1 94 ? -10.415 -12.099 17.751 1.00 82.44 94 ASP A O 1
ATOM 725 N N . VAL A 1 95 ? -9.834 -10.370 16.456 1.00 84.94 95 VAL A N 1
ATOM 726 C CA . VAL A 1 95 ? -8.424 -10.407 16.841 1.00 84.94 95 VAL A CA 1
ATOM 727 C C . VAL A 1 95 ? -8.248 -9.737 18.197 1.00 84.94 95 VAL A C 1
ATOM 729 O O . VAL A 1 95 ? -8.476 -8.546 18.367 1.00 84.94 95 VAL A O 1
ATOM 732 N N . HIS A 1 96 ? -7.773 -10.501 19.176 1.00 89.12 96 HIS A N 1
ATOM 733 C CA . HIS A 1 96 ? -7.537 -10.001 20.526 1.00 89.12 96 HIS A CA 1
ATOM 734 C C . HIS A 1 96 ? -6.104 -9.474 20.688 1.00 89.12 96 HIS A C 1
ATOM 736 O O . HIS A 1 96 ? -5.128 -10.226 20.578 1.00 89.12 96 HIS A O 1
ATOM 742 N N . VAL A 1 97 ? -5.972 -8.191 21.021 1.00 90.62 97 VAL A N 1
ATOM 743 C CA . VAL A 1 97 ? -4.701 -7.478 21.214 1.00 90.62 97 VAL A CA 1
ATOM 744 C C . VAL A 1 97 ? -4.493 -7.091 22.677 1.00 90.62 97 VAL A C 1
ATOM 746 O O . VAL A 1 97 ? -5.408 -7.128 23.498 1.00 90.62 97 VAL A O 1
ATOM 749 N N . ARG A 1 98 ? -3.255 -6.749 23.042 1.00 93.25 98 ARG A N 1
ATOM 750 C CA . ARG A 1 98 ? -2.956 -6.252 24.391 1.00 93.25 98 ARG A CA 1
ATOM 751 C C . ARG A 1 98 ? -3.552 -4.854 24.542 1.00 93.25 98 ARG A C 1
ATOM 753 O O . ARG A 1 98 ? -3.123 -3.942 23.839 1.00 93.25 98 ARG A O 1
ATOM 760 N N . GLY A 1 99 ? -4.521 -4.707 25.444 1.00 88.00 99 GLY A N 1
ATOM 761 C CA . GLY A 1 99 ? -5.095 -3.408 25.778 1.00 88.00 99 GLY A CA 1
ATOM 762 C C . GLY A 1 99 ? -4.080 -2.489 26.460 1.00 88.00 99 GLY A C 1
ATOM 763 O O . GLY A 1 99 ? -3.011 -2.919 26.895 1.00 88.00 99 GLY A O 1
ATOM 764 N N . LYS A 1 100 ? -4.423 -1.207 26.595 1.00 88.81 100 LYS A N 1
ATOM 765 C CA . LYS A 1 100 ? -3.557 -0.203 27.242 1.00 88.81 100 LYS A CA 1
ATOM 766 C C . LYS A 1 100 ? -3.168 -0.590 28.673 1.00 88.81 100 LYS A C 1
ATOM 768 O O . LYS A 1 100 ? -2.035 -0.367 29.086 1.00 88.81 100 LYS A O 1
ATOM 773 N N . THR A 1 101 ? -4.092 -1.214 29.398 1.00 92.00 101 THR A N 1
ATOM 774 C CA . THR A 1 101 ? -3.936 -1.669 30.787 1.00 92.00 101 THR A CA 1
ATOM 775 C C . THR A 1 101 ? -3.445 -3.111 30.902 1.00 92.00 101 THR A C 1
ATOM 777 O O . THR A 1 101 ? -3.378 -3.636 32.010 1.00 92.00 101 THR A O 1
ATOM 780 N N . TYR A 1 102 ? -3.021 -3.742 29.794 1.00 92.00 102 TYR A N 1
ATOM 781 C CA . TYR A 1 102 ? -2.637 -5.160 29.761 1.00 92.00 102 TYR A CA 1
ATOM 782 C C . TYR A 1 102 ? -1.597 -5.532 30.823 1.00 92.00 102 TYR A C 1
ATOM 784 O O . TYR A 1 102 ? -1.610 -6.637 31.353 1.00 92.00 102 TYR A O 1
ATOM 792 N N . MET A 1 103 ? -0.665 -4.629 31.141 1.00 94.00 103 MET A N 1
ATOM 793 C CA . MET A 1 103 ? 0.359 -4.913 32.152 1.00 94.00 103 MET A CA 1
ATOM 794 C C . MET A 1 103 ? -0.223 -5.063 33.566 1.00 94.00 103 MET A C 1
ATOM 796 O O . MET A 1 103 ? 0.373 -5.765 34.380 1.00 94.00 103 MET A O 1
ATOM 800 N N . GLU A 1 104 ? -1.380 -4.461 33.840 1.00 94.38 104 GLU A N 1
ATOM 801 C CA . GLU A 1 104 ? -2.063 -4.477 35.136 1.00 94.38 104 GLU A CA 1
ATOM 802 C C . GLU A 1 104 ? -3.123 -5.583 35.209 1.00 94.38 104 GLU A C 1
ATOM 804 O O . GLU A 1 104 ? -3.158 -6.337 36.180 1.00 94.38 104 GLU A O 1
ATOM 809 N N . ASP A 1 105 ? -3.964 -5.704 34.179 1.00 94.19 105 ASP A N 1
ATOM 810 C CA . ASP A 1 105 ? -5.098 -6.637 34.157 1.00 94.19 105 ASP A CA 1
ATOM 811 C C . ASP A 1 105 ? -4.786 -7.984 33.477 1.00 94.19 105 ASP A C 1
ATOM 813 O O . ASP A 1 105 ? -5.484 -8.968 33.721 1.00 94.19 105 ASP A O 1
ATOM 817 N N . GLN A 1 106 ? -3.722 -8.057 32.664 1.00 93.06 106 GLN A N 1
ATOM 818 C CA . GLN A 1 106 ? -3.373 -9.196 31.800 1.00 93.06 106 GLN A CA 1
ATOM 819 C C . GLN A 1 106 ? -4.502 -9.613 30.839 1.00 93.06 106 GLN A C 1
ATOM 821 O O . GLN A 1 106 ? -4.539 -10.755 30.371 1.00 93.06 106 GLN A O 1
ATOM 826 N N . LEU A 1 107 ? -5.410 -8.691 30.504 1.00 91.69 107 LEU A N 1
ATOM 827 C CA . LEU A 1 107 ? -6.564 -8.939 29.648 1.00 91.69 107 LEU A CA 1
ATOM 828 C C . LEU A 1 107 ? -6.321 -8.441 28.228 1.00 91.69 107 LEU A C 1
ATOM 830 O O . LEU A 1 107 ? -5.987 -7.281 27.977 1.00 91.69 107 LEU A O 1
ATOM 834 N N . LYS A 1 108 ? -6.534 -9.335 27.263 1.00 92.56 108 LYS A N 1
ATOM 835 C CA . LYS A 1 108 ? -6.593 -8.944 25.856 1.00 92.56 108 LYS A CA 1
ATOM 836 C C . LYS A 1 108 ? -7.980 -8.408 25.533 1.00 92.56 108 LYS A C 1
ATOM 838 O O . LYS A 1 108 ? -8.975 -8.935 26.021 1.00 92.56 108 LYS A O 1
ATOM 843 N N . VAL A 1 109 ? -8.023 -7.400 24.678 1.00 90.50 109 VAL A N 1
ATOM 844 C CA . VAL A 1 109 ? -9.255 -6.773 24.200 1.00 90.50 109 VAL A CA 1
ATOM 845 C C . VAL A 1 109 ? -9.375 -6.972 22.688 1.00 90.50 109 VAL A C 1
ATOM 847 O O . VAL A 1 109 ? -8.340 -7.093 22.025 1.00 90.50 109 VAL A O 1
ATOM 850 N N . PRO A 1 110 ? -10.594 -7.020 22.132 1.00 90.69 110 PRO A N 1
ATOM 851 C CA . PRO A 1 110 ? -10.810 -6.950 20.688 1.00 90.69 110 PRO A CA 1
ATOM 852 C C . PRO A 1 110 ? -10.050 -5.774 20.059 1.00 90.69 110 PRO A C 1
ATOM 854 O O . PRO A 1 110 ? -10.026 -4.683 20.629 1.00 90.69 110 PRO A O 1
ATOM 857 N N . ALA A 1 111 ? -9.432 -5.978 18.893 1.00 85.69 111 ALA A N 1
ATOM 858 C CA . ALA A 1 111 ? -8.700 -4.930 18.175 1.00 85.69 111 ALA A CA 1
ATOM 859 C C . ALA A 1 111 ? -9.620 -3.826 17.631 1.00 85.69 111 ALA A C 1
ATOM 861 O O . ALA A 1 111 ? -9.144 -2.738 17.311 1.00 85.69 111 ALA A O 1
ATOM 862 N N . GLY A 1 112 ? -10.925 -4.100 17.556 1.00 83.31 112 GLY A N 1
ATOM 863 C CA . GLY A 1 112 ? -11.918 -3.204 16.982 1.00 83.31 112 GLY A CA 1
ATOM 864 C C . GLY A 1 112 ? -11.910 -3.236 15.457 1.00 83.31 112 GLY A C 1
ATOM 865 O O . GLY A 1 112 ? -11.336 -4.133 14.832 1.00 83.31 112 GLY A O 1
ATOM 866 N N . LYS A 1 113 ? -12.575 -2.245 14.864 1.00 82.25 113 LYS A N 1
ATOM 867 C CA . LYS A 1 113 ? -12.739 -2.129 13.415 1.00 82.25 113 LYS A CA 1
ATOM 868 C C . LYS A 1 113 ? -11.437 -1.701 12.734 1.00 82.25 113 LYS A C 1
ATOM 870 O O . LYS A 1 113 ? -10.681 -0.885 13.261 1.00 82.25 113 LYS A O 1
ATOM 875 N N . THR A 1 114 ? -11.212 -2.207 11.526 1.00 81.81 114 THR A N 1
ATOM 876 C CA . THR A 1 114 ? -10.120 -1.780 10.649 1.00 81.81 114 THR A CA 1
ATOM 877 C C . THR A 1 114 ? -10.207 -0.280 10.348 1.00 81.81 114 THR A C 1
ATOM 879 O O . THR A 1 114 ? -11.261 0.260 10.008 1.00 81.81 114 THR A O 1
ATOM 882 N N . ILE A 1 115 ? -9.074 0.418 10.483 1.00 84.12 115 ILE A N 1
ATOM 883 C CA . ILE A 1 115 ? -8.998 1.867 10.233 1.00 84.12 115 ILE A CA 1
ATOM 884 C C . ILE A 1 115 ? -8.908 2.158 8.731 1.00 84.12 115 ILE A C 1
ATOM 886 O O . ILE A 1 115 ? -9.463 3.145 8.262 1.00 84.12 115 ILE A O 1
ATOM 890 N N . GLY A 1 116 ? -8.183 1.333 7.977 1.00 87.75 116 GLY A N 1
ATOM 891 C CA . GLY A 1 116 ? -7.911 1.561 6.561 1.00 87.75 116 GLY A CA 1
ATOM 892 C C . GLY A 1 116 ? -8.629 0.566 5.666 1.00 87.75 116 GLY A C 1
ATOM 893 O O . GLY A 1 116 ? -8.663 -0.616 5.985 1.00 87.75 116 GLY A O 1
ATOM 894 N N . LYS A 1 117 ? -9.105 1.039 4.512 1.00 89.69 117 LYS A N 1
ATOM 895 C CA . LYS A 1 117 ? -9.680 0.182 3.472 1.00 89.69 117 LYS A CA 1
ATOM 896 C C . LYS A 1 117 ? -8.594 -0.370 2.561 1.00 89.69 117 LYS A C 1
ATOM 898 O O . LYS A 1 117 ? -7.762 0.405 2.084 1.00 89.69 117 LYS A O 1
ATOM 903 N N . LEU A 1 118 ? -8.602 -1.671 2.281 1.00 90.12 118 LEU A N 1
ATOM 904 C CA . LEU A 1 118 ? -7.649 -2.265 1.335 1.00 90.12 118 LEU A CA 1
ATOM 905 C C . LEU A 1 118 ? -7.910 -1.744 -0.093 1.00 90.12 118 LEU A C 1
ATOM 907 O O . LEU A 1 118 ? -8.986 -1.947 -0.649 1.00 90.12 118 LEU A O 1
ATOM 911 N N . LEU A 1 119 ? -6.917 -1.080 -0.694 1.00 91.19 119 LEU A N 1
ATOM 912 C CA . LEU A 1 119 ? -6.990 -0.561 -2.066 1.00 91.19 119 LEU A CA 1
ATOM 913 C C . LEU A 1 119 ? -6.512 -1.600 -3.076 1.00 91.19 119 LEU A C 1
ATOM 915 O O . LEU A 1 119 ? -7.184 -1.884 -4.065 1.00 91.19 119 LEU A O 1
ATOM 919 N N . HIS A 1 120 ? -5.302 -2.114 -2.860 1.00 91.38 120 HIS A N 1
ATOM 920 C CA . HIS A 1 120 ? -4.622 -2.955 -3.831 1.00 91.38 120 HIS A CA 1
ATOM 921 C C . HIS A 1 120 ? -3.509 -3.772 -3.169 1.00 91.38 120 HIS A C 1
ATOM 923 O O . HIS A 1 120 ? -2.923 -3.357 -2.167 1.00 91.38 120 HIS A O 1
ATOM 929 N N . VAL A 1 121 ? -3.201 -4.917 -3.771 1.00 91.44 121 VAL A N 1
ATOM 930 C CA . VAL A 1 121 ? -2.036 -5.749 -3.469 1.00 91.44 121 VAL A CA 1
ATOM 931 C C . VAL A 1 121 ? -1.339 -6.007 -4.792 1.00 91.44 121 VAL A C 1
ATOM 933 O O . VAL A 1 121 ? -1.991 -6.449 -5.737 1.00 91.44 121 VAL A O 1
ATOM 936 N N . ASP A 1 122 ? -0.037 -5.750 -4.845 1.00 91.00 122 ASP A N 1
ATOM 937 C CA . ASP A 1 122 ? 0.765 -5.938 -6.048 1.00 91.00 122 ASP A CA 1
ATOM 938 C C . ASP A 1 122 ? 2.105 -6.614 -5.737 1.00 91.00 122 ASP A C 1
ATOM 940 O O . ASP A 1 122 ? 2.622 -6.551 -4.617 1.00 91.00 122 ASP A O 1
ATOM 944 N N . LEU A 1 123 ? 2.688 -7.243 -6.754 1.00 91.12 123 LEU A N 1
ATOM 945 C CA . LEU A 1 123 ? 4.015 -7.835 -6.712 1.00 91.12 123 LEU A CA 1
ATOM 946 C C . LEU A 1 123 ? 4.963 -7.020 -7.590 1.00 91.12 123 LEU A C 1
ATOM 948 O O . LEU A 1 123 ? 4.916 -7.060 -8.819 1.00 91.12 123 LEU A O 1
ATOM 952 N N . TRP A 1 124 ? 5.884 -6.323 -6.941 1.00 92.50 124 TRP A N 1
ATOM 953 C CA . TRP A 1 124 ? 6.875 -5.498 -7.604 1.00 92.50 124 TRP A CA 1
ATOM 954 C C . TRP A 1 124 ? 8.161 -6.266 -7.850 1.00 92.50 124 TRP A C 1
ATOM 956 O O . TRP A 1 124 ? 8.663 -6.960 -6.966 1.00 92.50 124 TRP A O 1
ATOM 966 N N . LYS A 1 125 ? 8.733 -6.072 -9.040 1.00 92.75 125 LYS A N 1
ATOM 967 C CA . LYS A 1 125 ? 10.100 -6.471 -9.368 1.00 92.75 125 LYS A CA 1
ATOM 968 C C . LYS A 1 125 ? 10.934 -5.234 -9.651 1.00 92.75 125 LYS A C 1
ATOM 970 O O . LYS A 1 125 ? 10.566 -4.428 -10.504 1.00 92.75 125 LYS A O 1
ATOM 975 N N . PHE A 1 126 ? 12.056 -5.111 -8.956 1.00 90.94 126 PHE A N 1
ATOM 976 C CA . PHE A 1 126 ? 12.966 -3.980 -9.090 1.00 90.94 126 PHE A CA 1
ATOM 977 C C . PHE A 1 126 ? 14.253 -4.387 -9.801 1.00 90.94 126 PHE A C 1
ATOM 979 O O . PHE A 1 126 ? 14.660 -5.549 -9.770 1.00 90.94 126 PHE A O 1
ATOM 986 N N . GLU A 1 127 ? 14.910 -3.425 -10.444 1.00 90.62 127 GLU A N 1
ATOM 987 C CA . GLU A 1 127 ? 16.196 -3.686 -11.095 1.00 90.62 127 GLU A CA 1
ATOM 988 C C . GLU A 1 127 ? 17.309 -3.781 -10.052 1.00 90.62 127 GLU A C 1
ATOM 990 O O . GLU A 1 127 ? 18.191 -4.636 -10.149 1.00 90.62 127 GLU A O 1
ATOM 995 N N . THR A 1 128 ? 17.232 -2.950 -9.009 1.00 89.94 128 THR A N 1
ATOM 996 C CA . THR A 1 128 ? 18.207 -2.918 -7.917 1.00 89.94 128 THR A CA 1
ATOM 997 C C . THR A 1 128 ? 17.534 -3.024 -6.552 1.00 89.94 128 THR A C 1
ATOM 999 O O . THR A 1 128 ? 16.336 -2.786 -6.393 1.00 89.94 128 THR A O 1
ATOM 1002 N N . ALA A 1 129 ? 18.319 -3.384 -5.536 1.00 87.19 129 ALA A N 1
ATOM 1003 C CA . ALA A 1 129 ? 17.830 -3.459 -4.164 1.00 87.19 129 ALA A CA 1
ATOM 1004 C C . ALA A 1 129 ? 17.464 -2.083 -3.584 1.00 87.19 129 ALA A C 1
ATOM 1006 O O . ALA A 1 129 ? 16.518 -1.980 -2.815 1.00 87.19 129 ALA A O 1
ATOM 1007 N N . GLU A 1 130 ? 18.177 -1.027 -3.979 1.00 88.56 130 GLU A N 1
ATOM 1008 C CA . GLU A 1 130 ? 17.951 0.335 -3.483 1.00 88.56 130 GLU A CA 1
ATOM 1009 C C . GLU A 1 130 ? 16.582 0.883 -3.900 1.00 88.56 130 GLU A C 1
ATOM 1011 O O . GLU A 1 130 ? 15.899 1.545 -3.120 1.00 88.56 130 GLU A O 1
ATOM 1016 N N . GLU A 1 131 ? 16.128 0.544 -5.107 1.00 89.00 131 GLU A N 1
ATOM 1017 C CA . GLU A 1 131 ? 14.825 0.980 -5.608 1.00 89.00 131 GLU A CA 1
ATOM 1018 C C . GLU A 1 131 ? 13.651 0.480 -4.755 1.00 89.00 131 GLU A C 1
ATOM 1020 O O . GLU A 1 131 ? 12.609 1.142 -4.713 1.00 89.00 131 GLU A O 1
ATOM 1025 N N . ARG A 1 132 ? 13.823 -0.638 -4.032 1.00 88.19 132 ARG A N 1
ATOM 1026 C CA . ARG A 1 132 ? 12.799 -1.178 -3.124 1.00 88.19 132 ARG A CA 1
ATOM 1027 C C . ARG A 1 132 ? 12.465 -0.218 -1.990 1.00 88.19 132 ARG A C 1
ATOM 1029 O O . ARG A 1 132 ? 11.345 -0.230 -1.496 1.00 88.19 132 ARG A O 1
ATOM 1036 N N . HIS A 1 133 ? 13.381 0.669 -1.611 1.00 88.81 133 HIS A N 1
ATOM 1037 C CA . HIS A 1 133 ? 13.139 1.653 -0.554 1.00 88.81 133 HIS A CA 1
ATOM 1038 C C . HIS A 1 133 ? 12.324 2.867 -1.034 1.00 88.81 133 HIS A C 1
ATOM 1040 O O . HIS A 1 133 ? 11.904 3.702 -0.232 1.00 88.81 133 HIS A O 1
ATOM 1046 N N . HIS A 1 134 ? 12.078 2.978 -2.341 1.00 90.12 134 HIS A N 1
ATOM 1047 C CA . HIS A 1 134 ? 11.491 4.155 -2.981 1.00 90.12 134 HIS A CA 1
ATOM 1048 C C . HIS A 1 134 ? 10.166 3.857 -3.696 1.00 90.12 134 HIS A C 1
ATOM 1050 O O . HIS A 1 134 ? 9.811 4.521 -4.674 1.00 90.12 134 HIS A O 1
ATOM 1056 N N . ILE A 1 135 ? 9.401 2.893 -3.172 1.00 92.25 135 ILE A N 1
ATOM 1057 C CA . ILE A 1 135 ? 8.140 2.414 -3.763 1.00 92.25 135 ILE A CA 1
ATOM 1058 C C . ILE A 1 135 ? 7.162 3.547 -4.057 1.00 92.25 135 ILE A C 1
ATOM 1060 O O . ILE A 1 135 ? 6.610 3.592 -5.149 1.00 92.25 135 ILE A O 1
ATOM 1064 N N . ALA A 1 136 ? 6.975 4.489 -3.129 1.00 92.12 136 ALA A N 1
ATOM 1065 C CA . ALA A 1 136 ? 6.030 5.587 -3.332 1.00 92.12 136 ALA A CA 1
ATOM 1066 C C . ALA A 1 136 ? 6.379 6.435 -4.569 1.00 92.12 136 ALA A C 1
ATOM 1068 O O . ALA A 1 136 ? 5.497 6.770 -5.352 1.00 92.12 136 ALA A O 1
ATOM 1069 N N . MET A 1 137 ? 7.667 6.731 -4.785 1.00 91.81 137 MET A N 1
ATOM 1070 C CA . MET A 1 137 ? 8.109 7.512 -5.945 1.00 91.81 137 MET A CA 1
ATOM 1071 C C . MET A 1 137 ? 7.914 6.739 -7.249 1.00 91.81 137 MET A C 1
ATOM 1073 O O . MET A 1 137 ? 7.427 7.305 -8.225 1.00 91.81 137 MET A O 1
ATOM 1077 N N . LYS A 1 138 ? 8.255 5.444 -7.270 1.00 91.88 138 LYS A N 1
ATOM 1078 C CA . LYS A 1 138 ? 8.020 4.611 -8.457 1.00 91.88 138 LYS A CA 1
ATOM 1079 C C . LYS A 1 138 ? 6.533 4.462 -8.757 1.00 91.88 138 LYS A C 1
ATOM 1081 O O . LYS A 1 138 ? 6.138 4.574 -9.917 1.00 91.88 138 LYS A O 1
ATOM 1086 N N . GLU A 1 139 ? 5.717 4.269 -7.728 1.00 93.00 139 GLU A N 1
ATOM 1087 C CA . GLU A 1 139 ? 4.283 4.085 -7.899 1.00 93.00 139 GLU A CA 1
ATOM 1088 C C . GLU A 1 139 ? 3.587 5.343 -8.409 1.00 93.00 139 GLU A C 1
ATOM 1090 O O . GLU A 1 139 ? 2.677 5.235 -9.223 1.00 93.00 139 GLU A O 1
ATOM 1095 N N . GLU A 1 140 ? 4.036 6.545 -8.041 1.00 92.25 140 GLU A N 1
ATOM 1096 C CA . GLU A 1 140 ? 3.498 7.782 -8.630 1.00 92.25 140 GLU A CA 1
ATOM 1097 C C . GLU A 1 140 ? 3.711 7.875 -10.152 1.00 92.25 140 GLU A C 1
ATOM 1099 O O . GLU A 1 140 ? 2.918 8.516 -10.840 1.00 92.25 140 GLU A O 1
ATOM 1104 N N . THR A 1 141 ? 4.764 7.253 -10.691 1.00 91.19 141 THR A N 1
ATOM 1105 C CA . THR A 1 141 ? 5.105 7.339 -12.126 1.00 91.19 141 THR A CA 1
ATOM 1106 C C . THR A 1 141 ? 4.459 6.263 -12.993 1.00 91.19 141 THR A C 1
ATOM 1108 O O . THR A 1 141 ? 4.525 6.335 -14.223 1.00 91.19 141 THR A O 1
ATOM 1111 N N . ARG A 1 142 ? 3.841 5.254 -12.377 1.00 88.88 142 ARG A N 1
ATOM 1112 C CA . ARG A 1 142 ? 3.257 4.119 -13.084 1.00 88.88 142 ARG A CA 1
ATOM 1113 C C . ARG A 1 142 ? 1.939 4.517 -13.769 1.00 88.88 142 ARG A C 1
ATOM 1115 O O . ARG A 1 142 ? 1.148 5.276 -13.202 1.00 88.88 142 ARG A O 1
ATOM 1122 N N . PRO A 1 143 ? 1.634 3.968 -14.960 1.00 89.56 143 PRO A N 1
ATOM 1123 C CA . PRO A 1 143 ? 0.289 4.042 -15.519 1.00 89.56 143 PRO A CA 1
ATOM 1124 C C . PRO A 1 143 ? -0.750 3.498 -14.533 1.00 89.56 143 PRO A C 1
ATOM 1126 O O . PRO A 1 143 ? -0.549 2.438 -13.942 1.00 89.56 143 PRO A O 1
ATOM 1129 N N . HIS A 1 144 ? -1.869 4.206 -14.381 1.00 91.00 144 HIS A N 1
ATOM 1130 C CA . HIS A 1 144 ? -2.932 3.830 -13.443 1.00 91.00 144 HIS A CA 1
ATOM 1131 C C . HIS A 1 144 ? -2.474 3.752 -11.977 1.00 91.00 144 HIS A C 1
ATOM 1133 O O . HIS A 1 144 ? -2.978 2.933 -11.222 1.00 91.00 144 HIS A O 1
ATOM 1139 N N . SER A 1 145 ? -1.531 4.609 -11.579 1.00 93.75 145 SER A N 1
ATOM 1140 C CA . SER A 1 145 ? -1.029 4.709 -10.206 1.00 93.75 145 SER A CA 1
ATOM 1141 C C . SER A 1 145 ? -2.144 4.785 -9.155 1.00 93.75 145 SER A C 1
ATOM 1143 O O . SER A 1 145 ? -3.028 5.649 -9.229 1.00 93.75 145 SER A O 1
ATOM 1145 N N . VAL A 1 146 ? -2.039 3.942 -8.123 1.00 93.88 146 VAL A N 1
ATOM 1146 C CA . VAL A 1 146 ? -2.896 3.976 -6.929 1.00 93.88 146 VAL A CA 1
ATOM 1147 C C . VAL A 1 146 ? -2.805 5.345 -6.255 1.00 93.88 146 VAL A C 1
ATOM 1149 O O . VAL A 1 146 ? -3.822 5.919 -5.863 1.00 93.88 146 VAL A O 1
ATOM 1152 N N . LEU A 1 147 ? -1.595 5.903 -6.158 1.00 94.62 147 LEU A N 1
ATOM 1153 C CA . LEU A 1 147 ? -1.344 7.175 -5.477 1.00 94.62 147 LEU A CA 1
ATOM 1154 C C . LEU A 1 147 ? -1.931 8.364 -6.235 1.00 94.62 147 LEU A C 1
ATOM 1156 O O . LEU A 1 147 ? -2.528 9.245 -5.616 1.00 94.62 147 LEU A O 1
ATOM 1160 N N . VAL A 1 148 ? -1.800 8.381 -7.564 1.00 94.75 148 VAL A N 1
ATOM 1161 C CA . VAL A 1 148 ? -2.410 9.430 -8.395 1.00 94.75 148 VAL A CA 1
ATOM 1162 C C . VAL A 1 148 ? -3.931 9.361 -8.291 1.00 94.75 148 VAL A C 1
ATOM 1164 O O . VAL A 1 148 ? -4.553 10.379 -7.994 1.00 94.75 148 VAL A O 1
ATOM 1167 N N . TYR A 1 149 ? -4.517 8.167 -8.435 1.00 94.12 149 TYR A N 1
ATOM 1168 C CA . TYR A 1 149 ? -5.963 7.979 -8.306 1.00 94.12 149 TYR A CA 1
ATOM 1169 C C . TYR A 1 149 ? -6.482 8.441 -6.940 1.00 94.12 149 TYR A C 1
ATOM 1171 O O . TYR A 1 149 ? -7.447 9.200 -6.869 1.00 94.12 149 TYR A O 1
ATOM 1179 N N . CYS A 1 150 ? -5.835 8.019 -5.849 1.00 93.50 150 CYS A N 1
ATOM 1180 C CA . CYS A 1 150 ? -6.283 8.372 -4.503 1.00 93.50 150 CYS A CA 1
ATOM 1181 C C . CYS A 1 150 ? -6.159 9.872 -4.237 1.00 93.50 150 CYS A C 1
ATOM 1183 O O . CYS A 1 150 ? -7.055 10.447 -3.632 1.00 93.50 150 CYS A O 1
ATOM 1185 N N . ARG A 1 151 ? -5.106 10.529 -4.735 1.00 92.44 151 ARG A N 1
ATOM 1186 C CA . ARG A 1 151 ? -4.947 11.984 -4.609 1.00 92.44 151 ARG A CA 1
ATOM 1187 C C . ARG A 1 151 ? -6.049 12.763 -5.331 1.00 92.44 151 ARG A C 1
ATOM 1189 O O . ARG A 1 151 ? -6.433 13.830 -4.866 1.00 92.44 151 ARG A O 1
ATOM 1196 N N . GLU A 1 152 ? -6.542 12.252 -6.457 1.00 92.75 152 GLU A N 1
ATOM 1197 C CA . GLU A 1 152 ? -7.614 12.889 -7.230 1.00 92.75 152 GLU A CA 1
ATOM 1198 C C . GLU A 1 152 ? -9.006 12.615 -6.644 1.00 92.75 152 GLU A C 1
ATOM 1200 O O . GLU A 1 152 ? -9.834 13.522 -6.568 1.00 92.75 152 GLU A O 1
ATOM 1205 N N . LYS A 1 153 ? -9.275 11.374 -6.223 1.00 92.88 153 LYS A N 1
ATOM 1206 C CA . LYS A 1 153 ? -10.588 10.942 -5.711 1.00 92.88 153 LYS A CA 1
ATOM 1207 C C . LYS A 1 153 ? -10.801 11.224 -4.226 1.00 92.88 153 LYS A C 1
ATOM 1209 O O . LYS A 1 153 ? -11.932 11.473 -3.820 1.00 92.88 153 LYS A O 1
ATOM 1214 N N . PHE A 1 154 ? -9.737 11.171 -3.430 1.00 92.62 154 PHE A N 1
ATOM 1215 C CA . PHE A 1 154 ? -9.765 11.251 -1.970 1.00 92.62 154 PHE A CA 1
ATOM 1216 C C . PHE A 1 154 ? -8.667 12.208 -1.461 1.00 92.62 154 PHE A C 1
ATOM 1218 O O . PHE A 1 154 ? -7.740 11.776 -0.774 1.00 92.62 154 PHE A O 1
ATOM 1225 N N . PRO A 1 155 ? -8.741 13.511 -1.794 1.00 91.50 155 PRO A N 1
ATOM 1226 C CA . PRO A 1 155 ? -7.657 14.469 -1.546 1.00 91.50 155 PRO A CA 1
ATOM 1227 C C . PRO A 1 155 ? -7.299 14.645 -0.062 1.00 91.50 155 PRO A C 1
ATOM 1229 O O . PRO A 1 155 ? -6.145 14.930 0.254 1.00 91.50 155 PRO A O 1
ATOM 1232 N N . ASP A 1 156 ? -8.262 14.441 0.839 1.00 92.00 156 ASP A N 1
ATOM 1233 C CA . ASP A 1 156 ? -8.068 14.577 2.289 1.00 92.00 156 ASP A CA 1
ATOM 1234 C C . ASP A 1 156 ? -7.633 13.266 2.966 1.00 92.00 156 ASP A C 1
ATOM 1236 O O . ASP A 1 156 ? -7.303 13.242 4.151 1.00 92.00 156 ASP A O 1
ATOM 1240 N N . SER A 1 157 ? -7.640 12.158 2.222 1.00 91.94 157 SER A N 1
ATOM 1241 C CA . SER A 1 157 ? -7.251 10.835 2.713 1.00 91.94 157 SER A CA 1
ATOM 1242 C C . SER A 1 157 ? -5.756 10.588 2.530 1.00 91.94 157 SER A C 1
ATOM 1244 O O . SER A 1 157 ? -5.065 11.271 1.771 1.00 91.94 157 SER A O 1
ATOM 1246 N N . ARG A 1 158 ? -5.228 9.580 3.228 1.00 92.00 158 ARG A N 1
ATOM 1247 C CA . ARG A 1 158 ? -3.820 9.171 3.106 1.00 92.00 158 ARG A CA 1
ATOM 1248 C C . ARG A 1 158 ? -3.730 7.742 2.611 1.00 92.00 158 ARG A C 1
ATOM 1250 O O . ARG A 1 158 ? -4.559 6.917 2.967 1.00 92.00 158 ARG A O 1
ATOM 1257 N N . VAL A 1 159 ? -2.694 7.436 1.836 1.00 94.06 159 VAL A N 1
ATOM 1258 C CA . VAL A 1 159 ? -2.391 6.053 1.457 1.00 94.06 159 VAL A CA 1
ATOM 1259 C C . VAL A 1 159 ? -1.297 5.520 2.372 1.00 94.06 159 VAL A C 1
ATOM 1261 O O . VAL A 1 159 ? -0.206 6.087 2.440 1.00 94.06 159 VAL A O 1
ATOM 1264 N N . PHE A 1 160 ? -1.597 4.438 3.081 1.00 94.25 160 PHE A N 1
ATOM 1265 C CA . PHE A 1 160 ? -0.622 3.670 3.841 1.00 94.25 160 PHE A CA 1
ATOM 1266 C C . PHE A 1 160 ? -0.102 2.526 2.974 1.00 94.25 160 PHE A C 1
ATOM 1268 O O . PHE A 1 160 ? -0.888 1.773 2.403 1.00 94.25 160 PHE A O 1
ATOM 1275 N N . ILE A 1 161 ? 1.221 2.420 2.854 1.00 94.94 161 ILE A N 1
ATOM 1276 C CA . ILE A 1 161 ? 1.879 1.422 2.009 1.00 94.94 161 ILE A CA 1
ATOM 1277 C C . ILE A 1 161 ? 2.730 0.528 2.900 1.00 94.94 161 ILE A C 1
ATOM 1279 O O . ILE A 1 161 ? 3.615 1.020 3.603 1.00 94.94 161 ILE A O 1
ATOM 1283 N N . VAL A 1 162 ? 2.505 -0.781 2.826 1.00 94.62 162 VAL A N 1
ATOM 1284 C CA . VAL A 1 162 ? 3.406 -1.780 3.406 1.00 94.62 162 VAL A CA 1
ATOM 1285 C C . VAL A 1 162 ? 4.199 -2.416 2.278 1.00 94.62 162 VAL A C 1
ATOM 1287 O O . VAL A 1 162 ? 3.629 -2.985 1.351 1.00 94.62 162 VAL A O 1
ATOM 1290 N N . ASN A 1 163 ? 5.520 -2.312 2.375 1.00 95.38 163 ASN A N 1
ATOM 1291 C CA . ASN A 1 163 ? 6.466 -2.974 1.489 1.00 95.38 163 ASN A CA 1
ATOM 1292 C C . ASN A 1 163 ? 7.075 -4.175 2.221 1.00 95.38 163 ASN A C 1
ATOM 1294 O O . ASN A 1 163 ? 7.794 -3.996 3.205 1.00 95.38 163 ASN A O 1
ATOM 1298 N N . ILE A 1 164 ? 6.789 -5.383 1.745 1.00 94.00 164 ILE A N 1
ATOM 1299 C CA . ILE A 1 164 ? 7.388 -6.623 2.237 1.00 94.00 164 ILE A CA 1
ATOM 1300 C C . ILE A 1 164 ? 8.453 -7.046 1.231 1.00 94.00 164 ILE A C 1
ATOM 1302 O O . ILE A 1 164 ? 8.143 -7.598 0.174 1.00 94.00 164 ILE A O 1
ATOM 1306 N N . GLU A 1 165 ? 9.714 -6.783 1.563 1.00 93.44 165 GLU A N 1
ATOM 1307 C CA . GLU A 1 165 ? 10.844 -7.212 0.744 1.00 93.44 165 GLU A CA 1
ATOM 1308 C C . GLU A 1 165 ? 11.044 -8.720 0.862 1.00 93.44 165 GLU A C 1
ATOM 1310 O O . GLU A 1 165 ? 11.239 -9.264 1.953 1.00 93.44 165 GLU A O 1
ATOM 1315 N N . MET A 1 166 ? 11.011 -9.404 -0.277 1.00 89.81 166 MET A N 1
ATOM 1316 C CA . MET A 1 166 ? 11.220 -10.840 -0.313 1.00 89.81 166 MET A CA 1
ATOM 1317 C C . MET A 1 166 ? 12.718 -11.136 -0.186 1.00 89.81 166 MET A C 1
ATOM 1319 O O . MET A 1 166 ? 13.527 -10.498 -0.864 1.00 89.81 166 MET A O 1
ATOM 1323 N N . PRO A 1 167 ? 13.121 -12.130 0.627 1.00 84.56 167 PRO A N 1
ATOM 1324 C CA . PRO A 1 167 ? 14.520 -12.517 0.781 1.00 84.56 167 PRO A CA 1
ATOM 1325 C C . PRO A 1 167 ? 14.986 -13.335 -0.436 1.00 84.56 167 PRO A C 1
ATOM 1327 O O . PRO A 1 167 ? 15.278 -14.525 -0.334 1.00 84.56 167 PRO A O 1
ATOM 1330 N N . ASN A 1 168 ? 15.006 -12.718 -1.617 1.00 76.00 168 ASN A N 1
ATOM 1331 C CA . ASN A 1 168 ? 15.438 -13.335 -2.865 1.00 76.00 168 ASN A CA 1
ATOM 1332 C C . ASN A 1 168 ? 16.422 -12.449 -3.635 1.00 76.00 168 ASN A C 1
ATOM 1334 O O . ASN A 1 168 ? 16.556 -11.253 -3.387 1.00 76.00 168 ASN A O 1
ATOM 1338 N N . ALA A 1 169 ? 17.130 -13.067 -4.580 1.00 74.50 169 ALA A N 1
ATOM 1339 C CA . ALA A 1 169 ? 18.079 -12.372 -5.449 1.00 74.50 169 ALA A CA 1
ATOM 1340 C C . ALA A 1 169 ? 17.390 -11.533 -6.542 1.00 74.50 169 ALA A C 1
ATOM 1342 O O . ALA A 1 169 ? 18.047 -10.740 -7.209 1.00 74.50 169 ALA A O 1
ATOM 1343 N N . ASP A 1 170 ? 16.077 -11.697 -6.723 1.00 85.81 170 ASP A N 1
ATOM 1344 C CA . ASP A 1 170 ? 15.309 -11.093 -7.814 1.00 85.81 170 ASP A CA 1
ATOM 1345 C C . ASP A 1 170 ? 14.769 -9.695 -7.492 1.00 85.81 170 ASP A C 1
ATOM 1347 O O . ASP A 1 170 ? 14.029 -9.132 -8.299 1.00 85.81 170 ASP A O 1
ATOM 1351 N N . ASN A 1 171 ? 15.126 -9.142 -6.327 1.00 90.25 171 ASN A N 1
ATOM 1352 C CA . ASN A 1 171 ? 14.648 -7.852 -5.836 1.00 90.25 171 ASN A CA 1
ATOM 1353 C C . ASN A 1 171 ? 13.117 -7.738 -5.918 1.00 90.25 171 ASN A C 1
ATOM 1355 O O . ASN A 1 171 ? 12.594 -6.763 -6.457 1.00 90.25 171 ASN A O 1
ATOM 1359 N N . LEU A 1 172 ? 12.400 -8.747 -5.419 1.00 93.31 172 LEU A N 1
ATOM 1360 C CA . LEU A 1 172 ? 10.937 -8.732 -5.392 1.00 93.31 172 LEU A CA 1
ATOM 1361 C C . LEU A 1 172 ? 10.406 -8.147 -4.082 1.00 93.31 172 LEU A C 1
ATOM 1363 O O . LEU A 1 172 ? 10.952 -8.416 -3.011 1.00 93.31 172 LEU A O 1
ATOM 1367 N N . SER A 1 173 ? 9.285 -7.437 -4.169 1.00 94.00 173 SER A N 1
ATOM 1368 C CA . SER A 1 173 ? 8.510 -7.010 -3.006 1.00 94.00 173 SER A CA 1
ATOM 1369 C C . SER A 1 173 ? 7.025 -7.244 -3.201 1.00 94.00 173 SER A C 1
ATOM 1371 O O . SER A 1 173 ? 6.486 -6.962 -4.269 1.00 94.00 173 SER A O 1
ATOM 1373 N N . ILE A 1 174 ? 6.349 -7.675 -2.141 1.00 93.38 174 ILE A N 1
ATOM 1374 C CA . ILE A 1 174 ? 4.890 -7.598 -2.063 1.00 93.38 174 ILE A CA 1
ATOM 1375 C C . ILE A 1 174 ? 4.546 -6.226 -1.496 1.00 93.38 174 ILE A C 1
ATOM 1377 O O . ILE A 1 174 ? 5.040 -5.848 -0.433 1.00 93.38 174 ILE A O 1
ATOM 1381 N N . VAL A 1 175 ? 3.712 -5.481 -2.210 1.00 94.44 175 VAL A N 1
ATOM 1382 C CA . VAL A 1 175 ? 3.314 -4.130 -1.827 1.00 94.44 175 VAL A CA 1
ATOM 1383 C C . VAL A 1 175 ? 1.818 -4.097 -1.626 1.00 94.44 175 VAL A C 1
ATOM 1385 O O . VAL A 1 175 ? 1.054 -4.490 -2.505 1.00 94.44 175 VAL A O 1
ATOM 1388 N N . ILE A 1 176 ? 1.408 -3.622 -0.459 1.00 93.94 176 ILE A N 1
ATOM 1389 C CA . ILE A 1 176 ? 0.005 -3.560 -0.080 1.00 93.94 176 ILE A CA 1
ATOM 1390 C C . ILE A 1 176 ? -0.353 -2.115 0.239 1.00 93.94 176 ILE A C 1
ATOM 1392 O O . ILE A 1 176 ? 0.386 -1.421 0.942 1.00 93.94 176 ILE A O 1
ATOM 1396 N N . TYR A 1 177 ? -1.483 -1.669 -0.299 1.00 93.88 177 TYR A N 1
ATOM 1397 C CA . TYR A 1 177 ? -1.946 -0.291 -0.242 1.00 93.88 177 TYR A CA 1
ATOM 1398 C C . TYR A 1 177 ? -3.272 -0.224 0.510 1.00 93.88 177 TYR A C 1
ATOM 1400 O O . TYR A 1 177 ? -4.221 -0.921 0.152 1.00 93.88 177 TYR A O 1
ATOM 1408 N N . TRP A 1 178 ? -3.364 0.666 1.496 1.00 93.44 178 TRP A N 1
ATOM 1409 C CA . TRP A 1 178 ? -4.605 0.972 2.208 1.00 93.44 178 TRP A CA 1
ATOM 1410 C C . TRP A 1 178 ? -4.941 2.453 2.110 1.00 93.44 178 TRP A C 1
ATOM 1412 O O . TRP A 1 178 ? -4.060 3.304 2.232 1.00 93.44 178 TRP A O 1
ATOM 1422 N N . LEU A 1 179 ? -6.225 2.761 1.947 1.00 93.94 179 LEU A N 1
ATOM 1423 C CA . LEU A 1 179 ? -6.758 4.107 2.088 1.00 93.94 179 LEU A CA 1
ATOM 1424 C C . LEU A 1 179 ? -7.119 4.338 3.551 1.00 93.94 179 LEU A C 1
ATOM 1426 O O . LEU A 1 179 ? -8.004 3.675 4.090 1.00 93.94 179 LEU A O 1
ATOM 1430 N N . LEU A 1 180 ? -6.441 5.282 4.187 1.00 92.94 180 LEU A N 1
ATOM 1431 C CA . LEU A 1 180 ? -6.771 5.743 5.525 1.00 92.94 180 LEU A CA 1
ATOM 1432 C C . LEU A 1 180 ? -7.788 6.885 5.447 1.00 92.94 180 LEU A C 1
ATOM 1434 O O . LEU A 1 180 ? -7.669 7.730 4.550 1.00 92.94 180 LEU A O 1
ATOM 1438 N N . PRO A 1 181 ? -8.740 6.955 6.392 1.00 89.06 181 PRO A N 1
ATOM 1439 C CA . PRO A 1 181 ? -9.659 8.075 6.491 1.00 89.06 181 PRO A CA 1
ATOM 1440 C C . PRO A 1 181 ? -8.892 9.393 6.687 1.00 89.06 181 PRO A C 1
ATOM 1442 O O . PRO A 1 181 ? -7.734 9.384 7.130 1.00 89.06 181 PRO A O 1
ATOM 1445 N N . PRO A 1 182 ? -9.519 10.537 6.364 1.00 87.69 182 PRO A N 1
ATOM 1446 C CA . PRO A 1 182 ? -8.961 11.842 6.683 1.00 87.69 182 PRO A CA 1
ATOM 1447 C C . PRO A 1 182 ? -8.617 11.934 8.167 1.00 87.69 182 PRO A C 1
ATOM 1449 O O . PRO A 1 182 ? -9.326 11.381 9.009 1.00 87.69 182 PRO A O 1
ATOM 1452 N N . ALA A 1 183 ? -7.537 12.647 8.486 1.00 77.81 183 ALA A N 1
ATOM 1453 C CA . ALA A 1 183 ? -7.246 12.947 9.881 1.00 77.81 183 ALA A CA 1
ATOM 1454 C C . ALA A 1 183 ? -8.428 13.744 10.475 1.00 77.81 183 ALA A C 1
ATOM 1456 O O . ALA A 1 183 ? -8.936 14.643 9.795 1.00 77.81 183 ALA A O 1
ATOM 1457 N N . PRO A 1 184 ? -8.871 13.439 11.704 1.00 72.44 184 PRO A N 1
ATOM 1458 C CA . PRO A 1 184 ? -9.855 14.230 12.406 1.00 72.44 184 PRO A CA 1
ATOM 1459 C C . PRO A 1 184 ? -9.312 15.650 12.507 1.00 72.44 184 PRO A C 1
ATOM 1461 O O . PRO A 1 184 ? -8.115 15.879 12.715 1.00 72.44 184 PRO A O 1
ATOM 1464 N N . ASN A 1 185 ? -10.194 16.615 12.267 1.00 65.75 185 ASN A 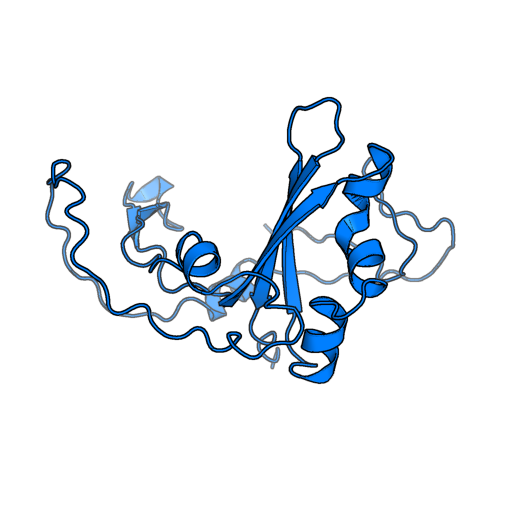N 1
ATOM 1465 C CA . ASN A 1 185 ? -9.841 18.014 12.406 1.00 65.75 185 ASN A CA 1
ATOM 1466 C C . ASN A 1 185 ? -9.526 18.255 13.880 1.00 65.75 185 ASN A C 1
ATOM 1468 O O . ASN A 1 185 ? -10.438 18.212 14.699 1.00 65.75 185 ASN A O 1
ATOM 1472 N N . SER A 1 186 ? -8.263 18.521 14.205 1.00 52.69 186 SER A N 1
ATOM 1473 C CA . SER A 1 186 ? -7.876 18.996 15.531 1.00 52.69 186 SER A CA 1
ATOM 1474 C C . SER A 1 186 ? -8.609 20.321 15.785 1.00 52.69 186 SER A C 1
ATOM 1476 O O . SER A 1 186 ? -8.271 21.332 15.164 1.00 52.69 186 SER A O 1
ATOM 1478 N N . GLN A 1 187 ? -9.671 20.295 16.595 1.00 34.88 187 GLN A N 1
ATOM 1479 C CA . GLN A 1 187 ? -10.357 21.495 17.089 1.00 34.88 187 GLN A CA 1
ATOM 1480 C C . GLN A 1 187 ? -9.670 22.039 18.336 1.00 34.88 187 GLN A C 1
ATOM 14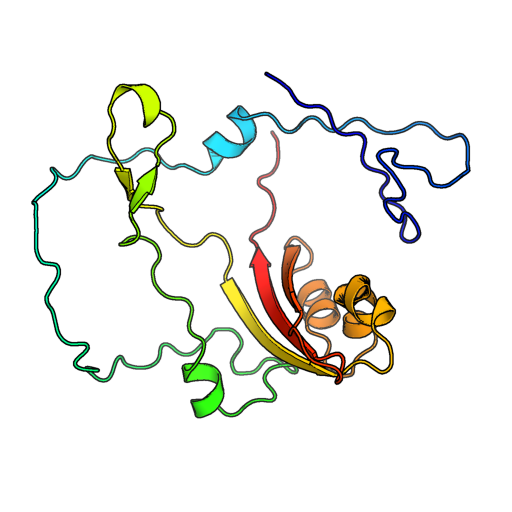82 O O . GLN A 1 187 ? -9.246 21.223 19.181 1.00 34.88 187 GLN A O 1
#